Protein AF-A0A8S9R448-F1 (afdb_monomer)

Solvent-accessible surface area (backbone atoms only — not comparable to full-atom values): 12739 Å² total; per-residue (Å²): 141,80,86,81,85,82,82,84,82,86,79,86,82,84,80,79,93,78,85,88,85,83,87,76,85,91,70,85,85,79,82,84,84,83,85,86,82,87,75,84,82,68,91,70,76,88,68,79,73,79,76,83,80,83,74,77,90,69,101,74,77,93,71,76,28,70,80,22,54,47,88,57,23,28,38,31,73,38,64,50,75,54,42,95,71,86,79,66,67,23,35,34,41,38,37,41,81,52,82,35,82,52,88,84,87,74,81,86,57,91,83,59,24,40,39,57,58,49,40,52,55,39,58,72,75,36,63,42,32,34,34,40,41,38,39,34,40,30,20,23,18,79,34,61,71,68,26,40,49,47,49,49,53,47,39,44,52,51,16,58,74,71,72,50,58,49,74,28,46,40,48,48,49,36,59,45,71,60,35,51,63,62,48,69,48,51,57,70,37,44,66,61,47,64,73,55,50,37,55,61,62,79,13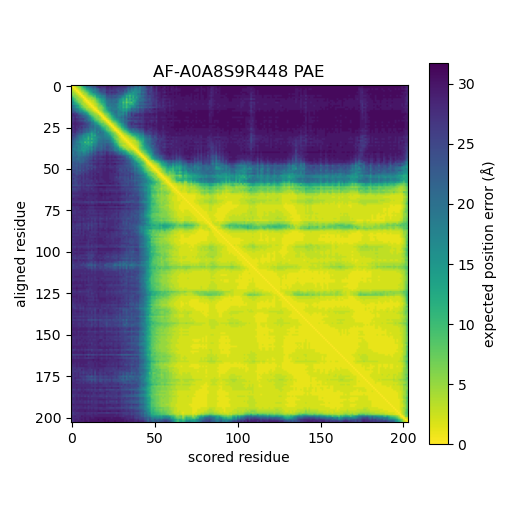2

Organism: Brassica cretica (NCBI:txid69181)

pLDDT: mean 81.42, std 24.66, range [32.59, 98.88]

Foldseek 3Di:
DDDDDDDDDDDDDDDDDDDDDDDDDDDDDDDDDDDDDDDDDDPPPPDPDDDDDPDDDDDDDDDFQPQLSDPQKWKFWAQLPQAPDDGPTFKMKIFGNDFAQDDDDADPDPQGALLRVLLVVLVVVDRTAGMEIEGEHEQNTPQPPVLNVLVLVLLCLLCVLVVHDSSNYRYGYYHDHNDHGPSVSSSVCNVVRVVRIDSDRDD

InterPro domains:
  IPR002813 Arginine biosynthesis protein ArgJ [PF01960] (74-198)
  IPR002813 Arginine biosynthesis protein ArgJ [PTHR23100] (45-202)
  IPR016117 ArgJ-like domain superfamily [SSF56266] (71-198)

Nearest PDB structures (foldseek):
  1vra-assembly1_A  TM=9.632E-01  e=3.741E-15  Halalkalibacterium halodurans
  3it6-assembly1_C  TM=9.584E-01  e=7.448E-15  Mycobacterium tuberculosis
  2v4i-assembly1_A  TM=9.355E-01  e=1.450E-11  Streptomyces clavuligerus
  1vz7-assembly1_A  TM=9.358E-01  e=7.384E-11  Streptomyces clavuligerus
  1vz8-assembly2_C  TM=9.400E-01  e=5.211E-09  Streptomyces clavuligerus

Mean predicted aligned error: 13.34 Å

Structure (mmCIF, N/CA/C/O backbone):
data_AF-A0A8S9R448-F1
#
_entry.id   AF-A0A8S9R448-F1
#
loop_
_atom_site.group_PDB
_atom_site.id
_atom_site.type_symbol
_atom_site.label_atom_id
_atom_site.label_alt_id
_atom_site.label_comp_id
_atom_site.label_asym_id
_atom_site.label_entity_id
_atom_site.label_seq_id
_atom_site.pdbx_PDB_ins_code
_atom_site.Cartn_x
_atom_site.Cartn_y
_atom_site.Cartn_z
_atom_site.occupancy
_atom_site.B_iso_or_equiv
_atom_site.auth_seq_id
_atom_site.auth_comp_id
_atom_site.auth_asym_id
_atom_site.auth_atom_id
_atom_site.pdbx_PDB_model_num
ATOM 1 N N . MET A 1 1 ? 5.827 -53.381 3.227 1.00 38.62 1 MET A N 1
ATOM 2 C CA . MET A 1 1 ? 7.285 -53.430 2.991 1.00 38.62 1 MET A CA 1
ATOM 3 C C . MET A 1 1 ? 7.509 -53.534 1.490 1.00 38.62 1 MET A C 1
ATOM 5 O O . MET A 1 1 ? 7.358 -54.615 0.943 1.00 38.62 1 MET A O 1
ATOM 9 N N . MET A 1 2 ? 7.765 -52.412 0.816 1.00 34.44 2 MET A N 1
ATOM 10 C CA . MET A 1 2 ? 8.138 -52.369 -0.603 1.00 34.44 2 MET A CA 1
ATOM 11 C C . MET A 1 2 ? 9.477 -51.637 -0.685 1.00 34.44 2 MET A C 1
ATOM 13 O O . MET A 1 2 ? 9.573 -50.476 -0.295 1.00 34.44 2 MET A O 1
ATOM 17 N N . ASN A 1 3 ? 10.516 -52.360 -1.100 1.00 33.53 3 ASN A N 1
ATOM 18 C CA . ASN A 1 3 ? 11.866 -51.836 -1.276 1.00 33.53 3 ASN A CA 1
ATOM 19 C C . ASN A 1 3 ? 11.916 -50.983 -2.547 1.00 33.53 3 ASN A C 1
ATOM 21 O O . ASN A 1 3 ? 11.729 -51.504 -3.644 1.00 33.53 3 ASN A O 1
ATOM 25 N N . SER A 1 4 ? 12.205 -49.690 -2.403 1.00 34.16 4 SER A N 1
ATOM 26 C CA . SER A 1 4 ? 12.567 -48.825 -3.527 1.00 34.16 4 SER A CA 1
ATOM 27 C C . SER A 1 4 ? 14.063 -48.981 -3.806 1.00 34.16 4 SER A C 1
ATOM 29 O O . SER A 1 4 ? 14.900 -48.531 -3.024 1.00 34.16 4 SER A O 1
ATOM 31 N N . CYS A 1 5 ? 14.410 -49.652 -4.904 1.00 32.59 5 CYS A N 1
ATOM 32 C CA . CYS A 1 5 ? 15.779 -49.716 -5.409 1.00 32.59 5 CYS A CA 1
ATOM 33 C C . CYS A 1 5 ? 16.167 -48.363 -6.024 1.00 32.59 5 CYS A C 1
ATOM 35 O O . CYS A 1 5 ? 15.661 -47.987 -7.078 1.00 32.59 5 CYS A O 1
ATOM 37 N N . TYR A 1 6 ? 17.092 -47.643 -5.390 1.00 38.59 6 TYR A N 1
ATOM 38 C CA . TYR A 1 6 ? 17.725 -46.462 -5.976 1.00 38.59 6 TYR A CA 1
ATOM 39 C C . TYR A 1 6 ? 18.926 -46.902 -6.822 1.00 38.59 6 TYR A C 1
ATOM 41 O O . TYR A 1 6 ? 19.941 -47.332 -6.276 1.00 38.59 6 TYR A O 1
ATOM 49 N N . HIS A 1 7 ? 18.828 -46.794 -8.149 1.00 36.19 7 HIS A N 1
ATOM 50 C CA . HIS A 1 7 ? 19.993 -46.903 -9.029 1.00 36.19 7 HIS A CA 1
ATOM 51 C C . HIS A 1 7 ? 20.573 -45.513 -9.301 1.00 36.19 7 HIS A C 1
ATOM 53 O O . HIS A 1 7 ? 20.025 -44.716 -10.059 1.00 36.19 7 HIS A O 1
ATOM 59 N N . THR A 1 8 ? 21.704 -45.216 -8.665 1.00 35.69 8 THR A N 1
ATOM 60 C CA . THR A 1 8 ? 22.511 -44.019 -8.913 1.00 35.69 8 THR A CA 1
ATOM 61 C C . THR A 1 8 ? 23.279 -44.189 -10.223 1.00 35.69 8 THR A C 1
ATOM 63 O O . THR A 1 8 ? 24.259 -44.930 -10.284 1.00 35.69 8 THR A O 1
ATOM 66 N N . HIS A 1 9 ? 22.868 -43.491 -11.282 1.00 36.03 9 HIS A N 1
ATOM 67 C CA . HIS A 1 9 ? 23.669 -43.392 -12.502 1.00 36.03 9 HIS A CA 1
ATOM 68 C C . HIS A 1 9 ? 24.667 -42.235 -12.381 1.00 36.03 9 HIS A C 1
ATOM 70 O O . HIS A 1 9 ? 24.287 -41.067 -12.338 1.00 36.03 9 HIS A O 1
ATOM 76 N N . PHE A 1 10 ? 25.960 -42.562 -12.333 1.00 35.84 10 PHE A N 1
ATOM 77 C CA . PHE A 1 10 ? 27.047 -41.587 -12.409 1.00 35.84 10 PHE A CA 1
ATOM 78 C C . PHE A 1 10 ? 27.414 -41.363 -13.878 1.00 35.84 10 PHE A C 1
ATOM 80 O O . PHE A 1 10 ? 27.786 -42.304 -14.573 1.00 35.84 10 PHE A O 1
ATOM 87 N N . SER A 1 11 ? 27.330 -40.123 -14.355 1.00 37.41 11 SER A N 1
ATOM 88 C CA . SER A 1 11 ? 27.812 -39.742 -15.687 1.00 37.41 11 SER A CA 1
ATOM 89 C C . SER A 1 11 ? 28.893 -38.677 -15.543 1.00 37.41 11 SER A C 1
ATOM 91 O O . SER A 1 11 ? 28.653 -37.607 -14.992 1.00 37.41 11 SER A O 1
ATOM 93 N N . SER A 1 12 ? 30.103 -38.989 -16.010 1.00 37.12 12 SER A N 1
ATOM 94 C CA . SER A 1 12 ? 31.239 -38.066 -16.055 1.00 37.12 12 SER A CA 1
ATOM 95 C C . SER A 1 12 ? 31.375 -37.526 -17.476 1.00 37.12 12 SER A C 1
ATOM 97 O O . SER A 1 12 ? 31.650 -38.283 -18.405 1.00 37.12 12 SER A O 1
ATOM 99 N N . LEU A 1 13 ? 31.176 -36.222 -17.657 1.00 37.09 13 LEU A N 1
ATOM 100 C CA . LEU A 1 13 ? 31.435 -35.537 -18.922 1.00 37.09 13 LEU A CA 1
ATOM 101 C C . LEU A 1 13 ? 32.836 -34.919 -18.876 1.00 37.09 13 LEU A C 1
ATOM 103 O O . LEU A 1 13 ? 33.110 -34.041 -18.058 1.00 37.09 13 LEU A O 1
ATOM 107 N N . LYS A 1 14 ? 33.729 -35.363 -19.767 1.00 37.50 14 LYS A N 1
ATOM 108 C CA . LYS A 1 14 ? 35.004 -34.681 -20.032 1.00 37.50 14 LYS A CA 1
ATOM 109 C C . LYS A 1 14 ? 34.753 -33.551 -21.030 1.00 37.50 14 LYS A C 1
ATOM 111 O O . LYS A 1 14 ? 34.441 -33.813 -22.187 1.00 37.50 14 LYS A O 1
ATOM 116 N N . LEU A 1 15 ? 34.898 -32.306 -20.584 1.00 38.22 15 LEU A N 1
ATOM 117 C CA . LEU A 1 15 ? 34.875 -31.137 -21.466 1.00 38.22 15 LEU A CA 1
ATOM 118 C C . LEU A 1 15 ? 36.147 -31.107 -22.337 1.00 38.22 15 LEU A C 1
ATOM 120 O O . LEU A 1 15 ? 37.244 -31.277 -21.796 1.00 38.22 15 LEU A O 1
ATOM 124 N N . PRO A 1 16 ? 36.040 -30.896 -23.662 1.00 33.78 16 PRO A N 1
ATOM 125 C CA . PRO A 1 16 ? 37.201 -30.754 -24.528 1.00 33.78 16 PRO A CA 1
ATOM 126 C C . PRO A 1 16 ? 37.928 -29.425 -24.276 1.00 33.78 16 PRO A C 1
ATOM 128 O O . PRO A 1 16 ? 37.320 -28.393 -23.996 1.00 33.78 16 PRO A O 1
ATOM 131 N N . HIS A 1 17 ? 39.256 -29.484 -24.378 1.00 40.78 17 HIS A N 1
ATOM 132 C CA . HIS A 1 17 ? 40.189 -28.374 -24.208 1.00 40.78 17 HIS A CA 1
ATOM 133 C C . HIS A 1 17 ? 39.867 -27.197 -25.141 1.00 40.78 17 HIS A C 1
ATOM 135 O O . HIS A 1 17 ? 40.130 -27.261 -26.337 1.00 40.78 17 HIS A O 1
ATOM 141 N N . PHE A 1 18 ? 39.417 -26.082 -24.574 1.00 40.09 18 PHE A N 1
ATOM 142 C CA . PHE A 1 18 ? 39.644 -24.757 -25.140 1.00 40.09 18 PHE A CA 1
ATOM 143 C C . PHE A 1 18 ? 40.268 -23.887 -24.048 1.00 40.09 18 PHE A C 1
ATOM 145 O O . PHE A 1 18 ? 39.846 -23.959 -22.898 1.00 40.09 18 PHE A O 1
ATOM 152 N N . PHE A 1 19 ? 41.268 -23.095 -24.440 1.00 35.81 19 PHE A N 1
ATOM 153 C CA . PHE A 1 19 ? 42.167 -22.241 -23.647 1.00 35.81 19 PHE A CA 1
ATOM 154 C C . PHE A 1 19 ? 43.511 -22.861 -23.225 1.00 35.81 19 PHE A C 1
ATOM 156 O O . PHE A 1 19 ? 43.635 -23.613 -22.261 1.00 35.81 19 PHE A O 1
ATOM 163 N N . THR A 1 20 ? 44.556 -22.452 -23.949 1.00 37.31 20 THR A N 1
ATOM 164 C CA . THR A 1 20 ? 45.965 -22.490 -23.533 1.00 37.31 20 THR A CA 1
ATOM 165 C C . THR A 1 20 ? 46.227 -21.432 -22.450 1.00 37.31 20 THR A C 1
ATOM 167 O O . THR A 1 20 ? 45.882 -20.269 -22.679 1.00 37.31 20 THR A O 1
ATOM 170 N N . PRO A 1 21 ? 46.867 -21.755 -21.311 1.00 39.09 21 PRO A N 1
ATOM 171 C CA . PRO A 1 21 ? 47.168 -20.768 -20.277 1.00 39.09 21 PRO A CA 1
ATOM 172 C C . PRO A 1 21 ? 48.584 -20.190 -20.437 1.00 39.09 21 PRO A C 1
ATOM 174 O O . PRO A 1 21 ? 49.543 -20.930 -20.655 1.00 39.09 21 PRO A O 1
ATOM 177 N N . LYS A 1 22 ? 48.747 -18.875 -20.242 1.00 35.00 22 LYS A N 1
ATOM 178 C CA . LYS A 1 22 ? 50.020 -18.308 -19.771 1.00 35.00 22 LYS A CA 1
ATOM 179 C C . LYS A 1 22 ? 49.914 -18.077 -18.263 1.00 35.00 22 LYS A C 1
ATOM 181 O O . LYS A 1 22 ? 49.003 -17.397 -17.808 1.00 35.00 22 LYS A O 1
ATOM 186 N N . SER A 1 23 ? 50.858 -18.697 -17.549 1.00 39.91 23 SER A N 1
ATOM 187 C CA . SER A 1 23 ? 51.248 -18.527 -16.140 1.00 39.91 23 SER A CA 1
ATOM 188 C C . SER A 1 23 ? 50.138 -18.569 -15.081 1.00 39.91 23 SER A C 1
ATOM 190 O O . SER A 1 23 ? 49.480 -17.569 -14.815 1.00 39.91 23 SER A O 1
ATOM 192 N N . PHE A 1 24 ? 50.035 -19.705 -14.383 1.00 36.09 24 PHE A N 1
ATOM 193 C CA . PHE A 1 24 ? 49.360 -19.806 -13.090 1.00 36.09 24 PHE A CA 1
ATOM 194 C C . PHE A 1 24 ? 50.272 -20.472 -12.058 1.00 36.09 24 PHE A C 1
ATOM 196 O O . PHE A 1 24 ? 50.810 -21.556 -12.284 1.00 36.09 24 PHE A O 1
ATOM 203 N N . VAL A 1 25 ? 50.390 -19.803 -10.912 1.00 41.84 25 VAL A N 1
ATOM 204 C CA . VAL A 1 25 ? 50.731 -20.394 -9.618 1.00 41.84 25 VAL A CA 1
ATOM 205 C C . VAL A 1 25 ? 49.722 -21.509 -9.327 1.00 41.84 25 VAL A C 1
ATOM 207 O O . VAL A 1 25 ? 48.518 -21.338 -9.519 1.00 41.84 25 VAL A O 1
ATOM 210 N N . ALA A 1 26 ? 50.223 -22.670 -8.916 1.00 38.97 26 ALA A N 1
ATOM 211 C CA . ALA A 1 26 ? 49.429 -23.873 -8.713 1.00 38.97 26 ALA A CA 1
ATOM 212 C C . ALA A 1 26 ? 48.422 -23.704 -7.561 1.00 38.97 26 ALA A C 1
ATOM 214 O O . ALA A 1 26 ? 48.808 -23.522 -6.410 1.00 38.97 26 ALA A O 1
ATOM 215 N N . SER A 1 27 ? 47.130 -23.816 -7.875 1.00 45.78 27 SER A N 1
ATOM 216 C CA . SER A 1 27 ? 46.050 -24.029 -6.905 1.00 45.78 27 SER A CA 1
ATOM 217 C C . SER A 1 27 ? 45.438 -25.419 -7.146 1.00 45.78 27 SER A C 1
ATOM 219 O O . SER A 1 27 ? 45.358 -25.836 -8.309 1.00 45.78 27 SER A O 1
ATOM 221 N N . PRO A 1 28 ? 45.035 -26.181 -6.109 1.00 41.78 28 PRO A N 1
ATOM 222 C CA . PRO A 1 28 ? 44.562 -27.552 -6.284 1.00 41.78 28 PRO A CA 1
ATOM 223 C C . PRO A 1 28 ? 43.268 -27.592 -7.108 1.00 41.78 28 PRO A C 1
ATOM 225 O O . PRO A 1 28 ? 42.329 -26.837 -6.850 1.00 41.78 28 PRO A O 1
ATOM 228 N N . ARG A 1 29 ? 43.216 -28.491 -8.102 1.00 46.56 29 ARG A N 1
ATOM 229 C CA . ARG A 1 29 ? 42.055 -28.708 -8.981 1.00 46.56 29 ARG A CA 1
ATOM 230 C C . ARG A 1 29 ? 40.799 -28.981 -8.144 1.00 46.56 29 ARG A C 1
ATOM 232 O O . ARG A 1 29 ? 40.718 -30.006 -7.475 1.00 46.56 29 ARG A O 1
ATOM 239 N N . ARG A 1 30 ? 39.807 -28.089 -8.213 1.00 45.69 30 ARG A N 1
ATOM 240 C CA . ARG A 1 30 ? 38.468 -28.338 -7.664 1.00 45.69 30 ARG A CA 1
ATOM 241 C C . ARG A 1 30 ? 37.706 -29.246 -8.626 1.00 45.69 30 ARG A C 1
ATOM 243 O O . ARG A 1 30 ? 37.402 -28.852 -9.748 1.00 45.69 30 ARG A O 1
ATOM 250 N N . GLU A 1 31 ? 37.434 -30.469 -8.189 1.00 42.59 31 GLU A N 1
ATOM 251 C CA . GLU A 1 31 ? 36.593 -31.426 -8.904 1.00 42.59 31 GLU A CA 1
ATOM 252 C C . GLU A 1 31 ? 35.124 -30.985 -8.759 1.00 42.59 31 GLU A C 1
ATOM 254 O O . GLU A 1 31 ? 34.542 -31.068 -7.679 1.00 42.59 31 GLU A O 1
ATOM 259 N N . LEU A 1 32 ? 34.535 -30.438 -9.826 1.00 41.38 32 LEU A N 1
ATOM 260 C CA . LEU A 1 32 ? 33.127 -30.036 -9.841 1.00 41.38 32 LEU A CA 1
ATOM 261 C C . LEU A 1 32 ? 32.260 -31.277 -10.097 1.00 41.38 32 LEU A C 1
ATOM 263 O O . LEU A 1 32 ? 32.288 -31.838 -11.192 1.00 41.38 32 LEU A O 1
ATOM 267 N N . ARG A 1 33 ? 31.483 -31.710 -9.099 1.00 44.66 33 ARG A N 1
ATOM 268 C CA . ARG A 1 33 ? 30.479 -32.773 -9.260 1.00 44.66 33 ARG A CA 1
ATOM 269 C C . ARG A 1 33 ? 29.115 -32.145 -9.517 1.00 44.66 33 ARG A C 1
ATOM 271 O O . ARG A 1 33 ? 28.584 -31.452 -8.657 1.00 44.66 33 ARG A O 1
ATOM 278 N N . VAL A 1 34 ? 28.559 -32.393 -10.699 1.00 38.94 34 VAL A N 1
ATOM 279 C CA . VAL A 1 34 ? 27.186 -32.012 -11.048 1.00 38.94 34 VAL A CA 1
ATOM 280 C C . VAL A 1 34 ? 26.284 -33.211 -10.768 1.00 38.94 34 VAL A C 1
ATOM 282 O O . VAL A 1 34 ? 26.491 -34.280 -11.337 1.00 38.94 34 VAL A O 1
ATOM 285 N N . LEU A 1 35 ? 25.308 -33.038 -9.877 1.00 36.28 35 LEU A N 1
ATOM 286 C CA . LEU A 1 35 ? 24.273 -34.032 -9.596 1.00 36.28 35 LEU A CA 1
ATOM 287 C C . LEU A 1 35 ? 22.980 -33.577 -10.283 1.00 36.28 35 LEU A C 1
ATOM 289 O O . LEU A 1 35 ? 22.449 -32.520 -9.951 1.00 36.28 35 LEU A O 1
ATOM 293 N N . ALA A 1 36 ? 22.485 -34.354 -11.244 1.00 35.62 36 ALA A N 1
ATOM 294 C CA . ALA A 1 36 ? 21.181 -34.130 -11.861 1.00 35.62 36 ALA A CA 1
ATOM 295 C C . ALA A 1 36 ? 20.188 -35.148 -11.288 1.00 35.62 36 ALA A C 1
ATOM 297 O O . ALA A 1 36 ? 20.399 -36.353 -11.416 1.00 35.62 36 ALA A O 1
ATOM 298 N N . MET A 1 37 ? 19.122 -34.671 -10.643 1.00 35.28 37 MET A N 1
ATOM 299 C CA . MET A 1 37 ? 18.007 -35.505 -10.189 1.00 35.28 37 MET A CA 1
ATOM 300 C C . MET A 1 37 ? 16.787 -35.191 -11.049 1.00 35.28 37 MET A C 1
ATOM 302 O O . MET A 1 37 ? 16.297 -34.065 -11.040 1.00 35.28 37 MET A O 1
ATOM 306 N N . ALA A 1 38 ? 16.313 -36.179 -11.804 1.00 34.25 38 ALA A N 1
ATOM 307 C CA . ALA A 1 38 ? 15.052 -36.099 -12.526 1.00 34.25 38 ALA A CA 1
ATOM 308 C C . ALA A 1 38 ? 13.968 -36.763 -11.671 1.00 34.25 38 ALA A C 1
ATOM 310 O O . ALA A 1 38 ? 14.027 -37.965 -11.419 1.00 34.25 38 ALA A O 1
ATOM 311 N N . THR A 1 39 ? 12.994 -35.987 -11.201 1.00 40.66 39 THR A N 1
ATOM 312 C CA . THR A 1 39 ? 11.777 -36.524 -10.586 1.00 40.66 39 THR A CA 1
ATOM 313 C C . THR A 1 39 ? 10.701 -36.611 -11.652 1.00 40.66 39 THR A C 1
ATOM 315 O O . THR A 1 39 ? 10.342 -35.599 -12.253 1.00 40.66 39 THR A O 1
ATOM 318 N N . THR A 1 40 ? 10.184 -37.811 -11.896 1.00 37.78 40 THR A N 1
ATOM 319 C CA . THR A 1 40 ? 8.960 -37.993 -12.676 1.00 37.78 40 THR A CA 1
ATOM 320 C C . THR A 1 40 ? 7.817 -37.336 -11.911 1.00 37.78 40 THR A C 1
ATOM 322 O O . THR A 1 40 ? 7.535 -37.715 -10.776 1.00 37.78 40 THR A O 1
ATOM 325 N N . THR A 1 41 ? 7.216 -36.305 -12.497 1.00 38.66 41 THR A N 1
ATOM 326 C CA . THR A 1 41 ? 6.070 -35.595 -11.931 1.00 38.66 41 THR A CA 1
ATOM 327 C C . THR A 1 41 ? 4.839 -36.487 -12.024 1.00 38.66 41 THR A C 1
ATOM 329 O O . THR A 1 41 ? 4.279 -36.641 -13.107 1.00 38.66 41 THR A O 1
ATOM 332 N N . ASP A 1 42 ? 4.442 -37.080 -10.904 1.00 44.41 42 ASP A N 1
ATOM 333 C CA . ASP A 1 42 ? 3.045 -37.448 -10.687 1.00 44.41 42 ASP A CA 1
ATOM 334 C C . ASP A 1 42 ? 2.292 -36.170 -10.284 1.00 44.41 42 ASP A C 1
ATOM 336 O O . ASP A 1 42 ? 2.876 -35.305 -9.619 1.00 44.41 42 ASP A O 1
ATOM 340 N N . GLU A 1 43 ? 1.060 -35.988 -10.761 1.00 49.78 43 GLU A N 1
ATOM 341 C CA . GLU A 1 43 ? 0.301 -34.740 -10.624 1.00 49.78 43 GLU A CA 1
ATOM 342 C C . GLU A 1 43 ? 0.165 -34.316 -9.153 1.00 49.78 43 GLU A C 1
ATOM 344 O O . GLU A 1 43 ? -0.674 -34.802 -8.395 1.00 49.78 43 GLU A O 1
ATOM 349 N N . ALA A 1 44 ? 1.004 -33.367 -8.737 1.00 43.31 44 ALA A N 1
ATOM 350 C CA . ALA A 1 44 ? 0.942 -32.781 -7.413 1.00 43.31 44 ALA A CA 1
ATOM 351 C C . ALA A 1 44 ? -0.248 -31.817 -7.355 1.00 43.31 44 ALA A C 1
ATOM 353 O O . ALA A 1 44 ? -0.196 -30.705 -7.888 1.00 43.31 44 ALA A O 1
ATOM 354 N N . SER A 1 45 ? -1.316 -32.229 -6.670 1.00 50.41 45 SER A N 1
ATOM 355 C CA . SER A 1 45 ? -2.365 -31.330 -6.192 1.00 50.41 45 SER A CA 1
ATOM 356 C C . SER A 1 45 ? -1.702 -30.131 -5.504 1.00 50.41 45 SER A C 1
ATOM 358 O O . SER A 1 45 ? -1.052 -30.289 -4.470 1.00 50.41 45 SER A O 1
ATOM 360 N N . GLY A 1 46 ? -1.813 -28.947 -6.112 1.00 46.75 46 GLY A N 1
ATOM 361 C CA . GLY A 1 46 ? -1.026 -27.744 -5.812 1.00 46.75 46 GLY A CA 1
ATOM 362 C C . GLY A 1 46 ? -1.323 -27.044 -4.481 1.00 46.75 46 GLY A C 1
ATOM 363 O O . GLY A 1 46 ? -1.300 -25.815 -4.429 1.00 46.75 46 GLY A O 1
ATOM 364 N N . ASN A 1 47 ? -1.592 -27.795 -3.414 1.00 55.62 47 ASN A N 1
ATOM 365 C CA . ASN A 1 47 ? -1.675 -27.273 -2.059 1.00 55.62 47 ASN A CA 1
ATOM 366 C C . ASN A 1 47 ? -0.341 -27.493 -1.345 1.00 55.62 47 ASN A C 1
ATOM 368 O O . ASN A 1 47 ? -0.046 -28.575 -0.842 1.00 55.62 47 ASN A O 1
ATOM 372 N N . ILE A 1 48 ? 0.460 -26.430 -1.267 1.00 55.50 48 ILE A N 1
ATOM 373 C CA . ILE A 1 48 ? 1.512 -26.343 -0.256 1.00 55.50 48 ILE A CA 1
ATOM 374 C C . ILE A 1 48 ? 0.783 -26.220 1.086 1.00 55.50 48 ILE A C 1
ATOM 376 O O . ILE A 1 48 ? 0.089 -25.228 1.310 1.00 55.50 48 ILE A O 1
ATOM 380 N N . SER A 1 49 ? 0.891 -27.234 1.951 1.00 53.00 49 SER A N 1
ATOM 381 C CA . SER A 1 49 ? 0.362 -27.150 3.318 1.00 53.00 49 SER A CA 1
ATOM 382 C C . SER A 1 49 ? 0.924 -25.906 3.997 1.00 53.00 49 SER A C 1
ATOM 384 O O . SER A 1 49 ? 2.121 -25.632 3.875 1.00 53.00 49 SER A O 1
ATOM 386 N N . ALA A 1 50 ? 0.078 -25.168 4.721 1.00 65.12 50 ALA A N 1
ATOM 387 C CA . ALA A 1 50 ? 0.538 -24.045 5.527 1.00 65.12 50 ALA A CA 1
ATOM 388 C C . ALA A 1 50 ? 1.706 -24.509 6.411 1.00 65.12 50 ALA A C 1
ATOM 390 O O . ALA A 1 50 ? 1.638 -25.580 7.025 1.00 65.12 50 ALA A O 1
ATOM 391 N N . ALA A 1 51 ? 2.793 -23.735 6.421 1.00 61.12 51 ALA A N 1
ATOM 392 C CA . ALA A 1 51 ? 3.924 -24.025 7.287 1.00 61.12 51 ALA A CA 1
ATOM 393 C C . ALA A 1 51 ? 3.433 -24.058 8.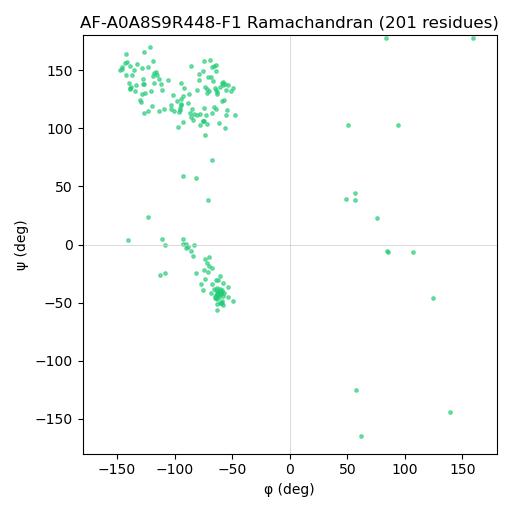746 1.00 61.12 51 ALA A C 1
ATOM 395 O O . ALA A 1 51 ? 2.626 -23.202 9.124 1.00 61.12 51 ALA A O 1
ATOM 396 N N . PRO A 1 52 ? 3.880 -25.025 9.565 1.00 66.62 52 PRO A N 1
ATOM 397 C CA . PRO A 1 52 ? 3.477 -25.085 10.961 1.00 66.62 52 PRO A CA 1
ATOM 398 C C . PRO A 1 52 ? 3.888 -23.789 11.668 1.00 66.62 52 PRO A C 1
ATOM 400 O O . PRO A 1 52 ? 5.057 -23.402 11.655 1.00 66.62 52 PRO A O 1
ATOM 403 N N . ILE A 1 53 ? 2.912 -23.102 12.263 1.00 69.88 53 ILE A N 1
ATOM 404 C CA . ILE A 1 53 ? 3.155 -21.900 13.060 1.00 69.88 53 ILE A CA 1
ATOM 405 C C . ILE A 1 53 ? 3.685 -22.364 14.419 1.00 69.88 53 ILE A C 1
ATOM 407 O O . ILE A 1 53 ? 2.921 -22.830 15.263 1.00 69.88 53 ILE A O 1
ATOM 411 N N . SER A 1 54 ? 4.993 -22.245 14.633 1.00 72.00 54 SER A N 1
ATOM 412 C CA . SER A 1 54 ? 5.597 -22.431 15.955 1.00 72.00 54 SER A CA 1
ATOM 413 C C . SER A 1 54 ? 5.272 -21.218 16.825 1.00 72.00 54 SER A C 1
ATOM 415 O O . SER A 1 54 ? 5.957 -20.197 16.755 1.00 72.00 54 SER A O 1
ATOM 417 N N . LEU A 1 55 ? 4.200 -21.300 17.614 1.00 74.19 55 LEU A N 1
ATOM 418 C CA . LEU A 1 55 ? 3.880 -20.267 18.597 1.00 74.19 55 LEU A CA 1
ATOM 419 C C . LEU A 1 55 ? 4.859 -20.359 19.782 1.00 74.19 55 LEU A C 1
ATOM 421 O O . LEU A 1 55 ? 5.126 -21.468 20.251 1.00 74.19 55 LEU A O 1
ATOM 425 N N . PRO A 1 56 ? 5.404 -19.232 20.274 1.00 80.81 56 PRO A N 1
ATOM 426 C CA . PRO A 1 56 ? 6.230 -19.235 21.476 1.00 80.81 56 PRO A CA 1
ATOM 427 C C . PRO A 1 56 ? 5.403 -19.656 22.699 1.00 80.81 56 PRO A C 1
ATOM 429 O O . PRO A 1 56 ? 4.203 -19.381 22.775 1.00 80.81 56 PRO A O 1
ATOM 432 N N . GLU A 1 57 ? 6.049 -20.294 23.676 1.00 81.56 57 GLU A N 1
ATOM 433 C CA . GLU A 1 57 ? 5.412 -20.628 24.953 1.00 81.56 57 GLU A CA 1
ATOM 434 C C . GLU A 1 57 ? 4.939 -19.352 25.676 1.00 81.56 57 GLU A C 1
ATOM 436 O O . GLU A 1 57 ? 5.653 -18.348 25.736 1.00 81.56 57 GLU A O 1
ATOM 441 N N . GLY A 1 58 ? 3.717 -19.369 26.216 1.00 82.69 58 GLY A N 1
ATOM 442 C CA . GLY A 1 58 ? 3.163 -18.246 26.973 1.00 82.69 58 GLY A CA 1
ATOM 443 C C . GLY A 1 58 ? 1.637 -18.249 27.066 1.00 82.69 58 GLY A C 1
ATOM 444 O O . GLY A 1 58 ? 0.957 -19.107 26.504 1.00 82.69 58 GLY A O 1
ATOM 445 N N . SER A 1 59 ? 1.094 -17.264 27.782 1.00 87.69 59 SER A N 1
ATOM 446 C CA . SER A 1 59 ? -0.345 -17.104 28.042 1.00 87.69 59 SER A CA 1
ATOM 447 C C . SER A 1 59 ? -1.080 -16.441 26.871 1.00 87.69 59 SER A C 1
ATOM 449 O O . SER A 1 59 ? -1.704 -15.392 27.032 1.00 87.69 59 SER A O 1
ATOM 451 N N . TRP A 1 60 ? -1.002 -17.032 25.681 1.00 86.56 60 TRP A N 1
ATOM 452 C CA . TRP A 1 60 ? -1.663 -16.527 24.475 1.00 86.56 60 TRP A CA 1
ATOM 453 C C . TRP A 1 60 ? -2.706 -17.529 23.982 1.00 86.56 60 TRP A C 1
ATOM 455 O O . TRP A 1 60 ? -2.541 -18.740 24.123 1.00 86.56 60 TRP A O 1
ATOM 465 N N . LYS A 1 61 ? -3.784 -17.031 23.371 1.00 85.12 61 LYS A N 1
ATOM 466 C CA . LYS A 1 61 ? -4.816 -17.858 22.737 1.00 85.12 61 LYS A CA 1
ATOM 467 C C . LYS A 1 61 ? -5.002 -17.408 21.295 1.00 85.12 61 LYS A C 1
ATOM 469 O O . LYS A 1 61 ? -5.203 -16.223 21.045 1.00 85.12 61 LYS A O 1
ATOM 474 N N . GLN A 1 62 ? -4.974 -18.354 20.360 1.00 84.56 62 GLN A N 1
ATOM 475 C CA . GLN A 1 62 ? -5.292 -18.073 18.964 1.00 84.56 62 GLN A CA 1
ATOM 476 C C . GLN A 1 62 ? -6.762 -17.656 18.826 1.00 84.56 62 GLN A C 1
ATOM 478 O O . GLN A 1 62 ? -7.658 -18.289 19.392 1.00 84.56 62 GLN A O 1
ATOM 483 N N . VAL A 1 63 ? -6.997 -16.598 18.055 1.00 89.38 63 VAL A N 1
ATOM 484 C CA . VAL A 1 63 ? -8.329 -16.098 17.703 1.00 89.38 63 VAL A CA 1
ATOM 485 C C . VAL A 1 63 ? -8.556 -16.245 16.200 1.00 89.38 63 VAL A C 1
ATOM 487 O O . VAL A 1 63 ? -7.615 -16.152 15.411 1.00 89.38 63 VAL A O 1
ATOM 490 N N . ALA A 1 64 ? -9.799 -16.518 15.807 1.00 87.75 64 ALA A N 1
ATOM 491 C CA . ALA A 1 64 ? -10.197 -16.534 14.402 1.00 87.75 64 ALA A CA 1
ATOM 492 C C . ALA A 1 64 ? -10.309 -15.098 13.853 1.00 87.75 64 ALA A C 1
ATOM 494 O O . ALA A 1 64 ? -10.494 -14.162 14.627 1.00 87.75 64 ALA A O 1
ATOM 495 N N . GLY A 1 65 ? -10.212 -14.936 12.529 1.00 86.06 65 GLY A N 1
ATOM 496 C CA . GLY A 1 65 ? -10.435 -13.655 11.834 1.00 86.06 65 GLY A CA 1
ATOM 497 C C . GLY A 1 65 ? -9.177 -12.972 11.302 1.00 86.06 65 GLY A C 1
ATOM 498 O O . GLY A 1 65 ? -9.266 -11.997 10.568 1.00 86.06 65 GLY A O 1
ATOM 499 N N . GLY A 1 66 ? -7.982 -13.483 11.609 1.00 91.94 66 GLY A N 1
ATOM 500 C CA . GLY A 1 66 ? -6.741 -12.903 11.086 1.00 91.94 66 GLY A CA 1
ATOM 501 C C . GLY A 1 66 ? -6.602 -11.423 11.460 1.00 91.94 66 GLY A C 1
ATOM 502 O O . GLY A 1 66 ? -6.677 -11.078 12.637 1.00 91.94 66 GLY A O 1
ATOM 503 N N . VAL A 1 67 ? -6.403 -10.550 10.466 1.00 94.06 67 VAL A N 1
ATOM 504 C CA . VAL A 1 67 ? -6.206 -9.104 10.689 1.00 94.06 67 VAL A CA 1
ATOM 505 C C . VAL A 1 67 ? -7.472 -8.370 11.150 1.00 94.06 67 VAL A C 1
ATOM 507 O O . VAL A 1 67 ? -7.346 -7.349 11.817 1.00 94.06 67 VAL A O 1
ATOM 510 N N . THR A 1 68 ? -8.675 -8.885 10.862 1.00 96.19 68 THR A N 1
ATOM 511 C CA . THR A 1 68 ? -9.957 -8.276 11.281 1.00 96.19 68 THR A CA 1
ATOM 512 C C . THR A 1 68 ? -10.420 -8.750 12.660 1.00 96.19 68 THR A C 1
ATOM 514 O O . THR A 1 68 ? -11.411 -8.258 13.189 1.00 96.19 68 THR A O 1
ATOM 517 N N . ALA A 1 69 ? -9.682 -9.667 13.301 1.00 94.25 69 ALA A N 1
ATOM 518 C CA . ALA A 1 69 ? -10.001 -10.131 14.653 1.00 94.25 69 ALA A CA 1
ATOM 519 C C . ALA A 1 69 ? -9.936 -9.000 15.699 1.00 94.25 69 ALA A C 1
ATOM 521 O O . ALA A 1 69 ? -10.641 -9.027 16.711 1.00 94.25 69 ALA A O 1
ATOM 522 N N . ALA A 1 70 ? -9.068 -8.010 15.471 1.00 93.50 70 ALA A N 1
ATOM 523 C CA . ALA A 1 70 ? -8.963 -6.824 16.306 1.00 93.50 70 ALA A CA 1
ATOM 524 C C . ALA A 1 70 ? -10.055 -5.808 15.939 1.00 93.50 70 ALA A C 1
ATOM 526 O O . ALA A 1 70 ? -10.263 -5.480 14.773 1.00 93.50 70 ALA A O 1
ATOM 527 N N . LYS A 1 71 ? -10.734 -5.262 16.954 1.00 94.75 71 LYS A N 1
ATOM 528 C CA . LYS A 1 71 ? -11.791 -4.262 16.754 1.00 94.75 71 LYS A CA 1
ATOM 529 C C . LYS A 1 71 ? -11.254 -3.027 16.031 1.00 94.75 71 LYS A C 1
ATOM 531 O O . LYS A 1 71 ? -10.183 -2.532 16.369 1.00 94.75 71 LYS A O 1
ATOM 536 N N . GLY A 1 72 ? -12.048 -2.512 15.097 1.00 96.00 72 GLY A N 1
ATOM 537 C CA . GLY A 1 72 ? -11.713 -1.331 14.302 1.00 96.00 72 GLY A CA 1
ATOM 538 C C . GLY A 1 72 ? -10.881 -1.633 13.057 1.00 96.00 72 GLY A C 1
ATOM 539 O O . GLY A 1 72 ? -10.692 -0.723 12.257 1.00 96.00 72 GLY A O 1
ATOM 540 N N . PHE A 1 73 ? -10.420 -2.875 12.858 1.00 97.56 73 PHE A N 1
ATOM 541 C CA . PHE A 1 73 ? -9.748 -3.280 11.627 1.00 97.56 73 PHE A CA 1
ATOM 542 C C . PHE A 1 73 ? -10.735 -3.854 10.615 1.00 97.56 73 PHE A C 1
ATOM 544 O O . PHE A 1 73 ? -11.556 -4.710 10.936 1.00 97.56 73 PHE A O 1
ATOM 551 N N . LYS A 1 74 ? -10.602 -3.410 9.367 1.00 97.94 74 LYS A N 1
ATOM 552 C CA . LYS A 1 74 ? -11.305 -3.957 8.203 1.00 97.94 74 LYS A CA 1
ATOM 553 C C . LYS A 1 74 ? -10.285 -4.399 7.172 1.00 97.94 74 LYS A C 1
ATOM 555 O O . LYS A 1 74 ? -9.195 -3.825 7.096 1.00 97.94 74 LYS A O 1
ATOM 560 N N . ALA A 1 75 ? -10.646 -5.378 6.356 1.00 97.94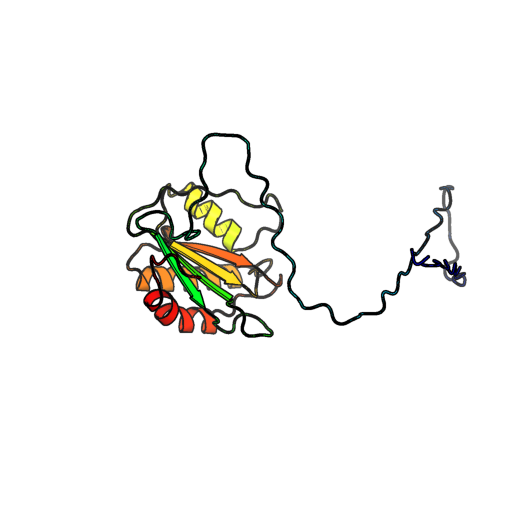 75 ALA A N 1
ATOM 561 C CA . ALA A 1 75 ? -9.815 -5.823 5.253 1.00 97.94 75 ALA A CA 1
ATOM 562 C C . ALA A 1 75 ? -10.643 -6.199 4.023 1.00 97.94 75 ALA A C 1
ATOM 564 O O . ALA A 1 75 ? -11.817 -6.552 4.122 1.00 97.94 75 ALA A O 1
ATOM 565 N N . ALA A 1 76 ? -9.997 -6.139 2.864 1.00 97.75 76 ALA A N 1
ATOM 566 C CA . ALA A 1 76 ? -10.486 -6.699 1.617 1.00 97.75 76 ALA A CA 1
ATOM 567 C C . ALA A 1 76 ? -9.315 -7.211 0.784 1.00 97.75 76 ALA A C 1
ATOM 569 O O . ALA A 1 76 ? -8.203 -6.680 0.840 1.00 97.75 76 ALA A O 1
ATOM 570 N N . GLY A 1 77 ? -9.587 -8.227 -0.027 1.00 97.00 77 GLY A N 1
ATOM 571 C CA . GLY A 1 77 ? -8.673 -8.732 -1.039 1.00 97.00 77 GLY A CA 1
ATOM 572 C C . GLY A 1 77 ? -9.446 -9.050 -2.307 1.00 97.00 77 GLY A C 1
ATOM 573 O O . GLY A 1 77 ? -10.510 -9.662 -2.254 1.00 97.00 77 GLY A O 1
ATOM 574 N N . MET A 1 78 ? -8.919 -8.646 -3.457 1.00 97.31 78 MET A N 1
ATOM 575 C CA . MET A 1 78 ? -9.551 -8.912 -4.742 1.00 97.31 78 MET A CA 1
ATOM 576 C C . MET A 1 78 ? -8.526 -9.232 -5.822 1.00 97.31 78 MET A C 1
ATOM 578 O O . MET A 1 78 ? -7.327 -8.976 -5.693 1.00 97.31 78 MET A O 1
ATOM 582 N N . TYR A 1 79 ? -9.020 -9.810 -6.910 1.00 97.88 79 TYR A N 1
ATOM 583 C CA . TYR A 1 79 ? -8.272 -9.893 -8.152 1.00 97.88 79 TYR A CA 1
ATOM 584 C C . TYR A 1 79 ? -8.471 -8.597 -8.945 1.00 97.88 79 TYR A C 1
ATOM 586 O O . TYR A 1 79 ? -9.585 -8.291 -9.363 1.00 97.88 79 TYR A O 1
ATOM 594 N N . ALA A 1 80 ? -7.385 -7.859 -9.152 1.00 97.69 80 ALA A N 1
ATOM 595 C CA . ALA A 1 80 ? -7.311 -6.611 -9.906 1.00 97.69 80 ALA A CA 1
ATOM 596 C C . ALA A 1 80 ? -6.519 -6.759 -11.224 1.00 97.69 80 ALA A C 1
ATOM 598 O O . ALA A 1 80 ? -6.298 -5.781 -11.931 1.00 97.69 80 ALA A O 1
ATOM 599 N N . GLY A 1 81 ? -6.077 -7.973 -11.583 1.00 97.12 81 GLY A N 1
ATOM 600 C CA . GLY A 1 81 ? -5.363 -8.216 -12.846 1.00 97.12 81 GLY A CA 1
ATOM 601 C C . GLY A 1 81 ? -3.906 -7.741 -12.843 1.00 97.12 81 GLY A C 1
ATOM 602 O O . GLY A 1 81 ? -3.303 -7.516 -13.901 1.00 97.12 81 GLY A O 1
ATOM 603 N N . LEU A 1 82 ? -3.308 -7.607 -11.658 1.00 97.44 82 LEU A N 1
ATOM 604 C CA . LEU A 1 82 ? -1.929 -7.160 -11.495 1.00 97.44 82 LEU A CA 1
ATOM 605 C C . LEU A 1 82 ? -0.946 -8.280 -11.857 1.00 97.44 82 LEU A C 1
ATOM 607 O O . LEU A 1 82 ? 0.037 -8.050 -12.571 1.00 97.44 82 LEU A O 1
ATOM 611 N N . ARG A 1 83 ? -1.261 -9.525 -11.493 1.00 94.25 83 ARG A N 1
ATOM 612 C CA . ARG A 1 83 ? -0.486 -10.714 -11.875 1.00 94.25 83 ARG A CA 1
ATOM 613 C C . ARG A 1 83 ? -0.496 -10.957 -13.389 1.00 94.25 83 ARG A C 1
ATOM 615 O O . ARG A 1 83 ? -1.409 -10.562 -14.106 1.00 94.25 83 ARG A O 1
ATOM 622 N N . ALA A 1 84 ? 0.543 -11.630 -13.887 1.00 89.62 84 ALA A N 1
ATOM 623 C CA . ALA A 1 84 ? 0.640 -12.007 -15.301 1.00 89.62 84 ALA A CA 1
ATOM 624 C C . ALA A 1 84 ? -0.299 -13.168 -15.678 1.00 89.62 84 ALA A C 1
ATOM 626 O O . ALA A 1 84 ? -0.753 -13.252 -16.814 1.00 89.62 84 ALA A O 1
ATOM 627 N N . SER A 1 85 ? -0.588 -14.065 -14.732 1.00 90.12 85 SER A N 1
ATOM 628 C CA . SER A 1 85 ? -1.389 -15.267 -14.968 1.00 90.12 85 SER A CA 1
ATOM 629 C C . SER A 1 85 ? -2.210 -15.660 -13.742 1.00 90.12 85 SER A C 1
ATOM 631 O O . SER A 1 85 ? -1.768 -15.493 -12.601 1.00 90.12 85 SER A O 1
ATOM 633 N N . GLY A 1 86 ? -3.361 -16.283 -13.994 1.00 91.19 86 GLY A N 1
ATOM 634 C CA . GLY A 1 86 ? -4.288 -16.748 -12.965 1.00 91.19 86 GLY A CA 1
ATOM 635 C C . GLY A 1 86 ? -5.231 -15.655 -12.459 1.00 91.19 86 GLY A C 1
ATOM 636 O O . GLY A 1 86 ? -5.156 -14.504 -12.879 1.00 91.19 86 GLY A O 1
ATOM 637 N N . LYS A 1 87 ? -6.135 -16.051 -11.556 1.00 93.44 87 LYS A N 1
ATOM 638 C CA . LYS A 1 87 ? -7.176 -15.192 -10.960 1.00 93.44 87 LYS A CA 1
ATOM 639 C C . LYS A 1 87 ? -7.104 -15.142 -9.428 1.00 93.44 87 LYS A C 1
ATOM 641 O O . LYS A 1 87 ? -8.108 -14.925 -8.761 1.00 93.44 87 LYS A O 1
ATOM 646 N N . LYS A 1 88 ? -5.927 -15.427 -8.859 1.00 94.94 88 LYS A N 1
ATOM 647 C CA . LYS A 1 88 ? -5.716 -15.317 -7.407 1.00 94.94 88 LYS A CA 1
ATOM 648 C C . LYS A 1 88 ? -5.766 -13.838 -7.004 1.00 94.94 88 LYS A C 1
ATOM 650 O O . LYS A 1 88 ? -5.233 -13.040 -7.775 1.00 94.94 88 LYS A O 1
ATOM 655 N N . PRO A 1 89 ? -6.315 -13.490 -5.826 1.00 96.50 89 PRO A N 1
ATOM 656 C CA . PRO A 1 89 ? -6.260 -12.125 -5.318 1.00 96.50 89 PRO A CA 1
ATOM 657 C C . PRO A 1 89 ? -4.840 -11.558 -5.375 1.00 96.50 89 PRO A C 1
ATOM 659 O O . PRO A 1 89 ? -3.863 -12.243 -5.052 1.00 96.50 89 PRO A O 1
ATOM 662 N N . ASP A 1 90 ? -4.731 -10.328 -5.854 1.00 98.12 90 ASP A N 1
ATOM 663 C CA . ASP A 1 90 ? -3.460 -9.650 -6.095 1.00 98.12 90 ASP A CA 1
ATOM 664 C C . ASP A 1 90 ? -3.468 -8.168 -5.716 1.00 98.12 90 ASP A C 1
ATOM 666 O O . ASP A 1 90 ? -2.446 -7.500 -5.859 1.00 98.12 90 ASP A O 1
ATOM 670 N N . LEU A 1 91 ? -4.570 -7.689 -5.146 1.00 98.69 91 LEU A N 1
ATOM 671 C CA . LEU A 1 91 ? -4.670 -6.403 -4.480 1.00 98.69 91 LEU A CA 1
ATOM 672 C C . LEU A 1 91 ? -5.415 -6.593 -3.158 1.00 98.69 91 LEU A C 1
ATOM 674 O O . LEU A 1 91 ? -6.455 -7.250 -3.122 1.00 98.69 91 LEU A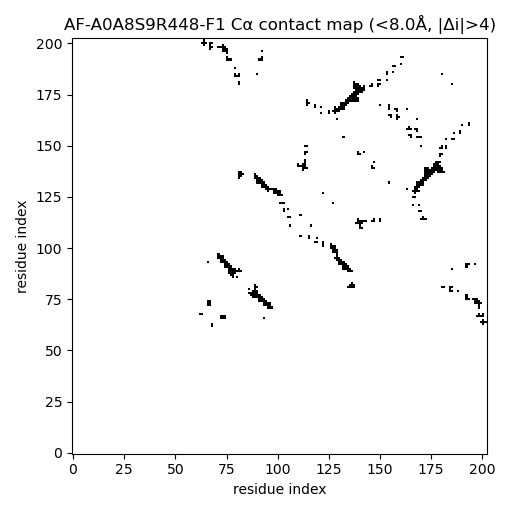 O 1
ATOM 678 N N . ALA A 1 92 ? -4.879 -6.039 -2.080 1.00 98.62 92 ALA A N 1
AT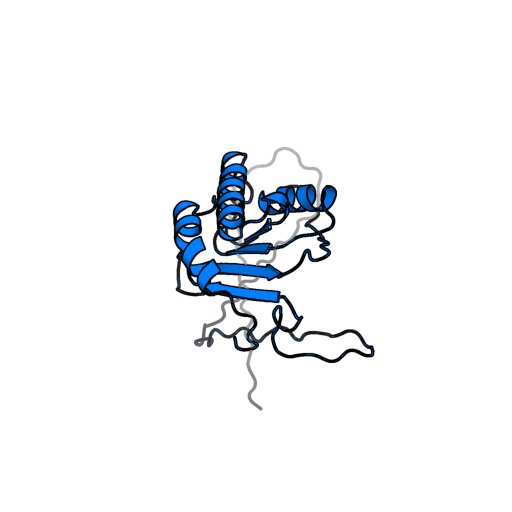OM 679 C CA . ALA A 1 92 ? -5.472 -6.098 -0.756 1.00 98.62 92 ALA A CA 1
ATOM 680 C C . ALA A 1 92 ? -5.345 -4.754 -0.042 1.00 98.62 92 ALA A C 1
ATOM 682 O O . ALA A 1 92 ? -4.439 -3.965 -0.314 1.00 98.62 92 ALA A O 1
ATOM 683 N N . LEU A 1 93 ? -6.264 -4.511 0.880 1.00 98.81 93 LEU A N 1
ATOM 684 C CA . LEU A 1 93 ? -6.301 -3.321 1.710 1.00 98.81 93 LEU A CA 1
ATOM 685 C C . LEU A 1 93 ? -6.646 -3.735 3.135 1.00 98.81 93 LEU A C 1
ATOM 687 O O . LEU A 1 93 ? -7.559 -4.529 3.350 1.00 98.81 93 LEU A O 1
ATOM 691 N N . VAL A 1 94 ? -5.919 -3.180 4.098 1.00 98.62 94 VAL A N 1
ATOM 692 C CA . VAL A 1 94 ? -6.253 -3.235 5.524 1.00 98.62 94 VAL A CA 1
ATOM 693 C C . VAL A 1 94 ? -6.420 -1.803 6.010 1.00 98.62 94 VAL A C 1
ATOM 695 O O . VAL A 1 94 ? -5.566 -0.969 5.720 1.00 98.62 94 VAL A O 1
ATOM 698 N N . THR A 1 95 ? -7.494 -1.507 6.739 1.00 98.56 95 THR A N 1
ATOM 699 C CA . THR A 1 95 ? -7.741 -0.178 7.321 1.00 98.56 95 THR A CA 1
ATOM 700 C C . THR A 1 95 ? -8.053 -0.274 8.801 1.00 98.56 95 THR A C 1
ATOM 702 O O . THR A 1 95 ? -8.647 -1.258 9.236 1.00 98.56 95 THR A O 1
ATOM 705 N N . CYS A 1 96 ? -7.736 0.782 9.544 1.00 98.25 96 CYS A N 1
ATOM 706 C CA . CYS A 1 96 ? -8.205 0.990 10.907 1.00 98.25 96 CYS A CA 1
ATOM 707 C C . CYS A 1 96 ? -9.176 2.181 10.962 1.00 98.25 96 CYS A C 1
ATOM 709 O O . CYS A 1 96 ? -8.945 3.223 10.340 1.00 98.25 96 CYS A O 1
ATOM 711 N N . ASP A 1 97 ? -10.262 2.042 11.720 1.00 96.31 97 ASP A N 1
ATOM 712 C CA . ASP A 1 97 ? -11.252 3.105 11.933 1.00 96.31 97 ASP A CA 1
ATOM 713 C C . ASP A 1 97 ? -10.682 4.287 12.744 1.00 96.31 97 ASP A C 1
ATOM 715 O O . ASP A 1 97 ? -11.204 5.399 12.666 1.00 96.31 97 ASP A O 1
ATOM 719 N N . VAL A 1 98 ? -9.588 4.059 13.479 1.00 96.62 98 VAL A N 1
ATOM 720 C CA . VAL A 1 98 ? -8.866 5.051 14.288 1.00 96.62 98 VAL A CA 1
ATOM 721 C C . VAL A 1 98 ? -7.384 5.083 13.921 1.00 96.62 98 VAL A C 1
ATOM 723 O O . VAL A 1 98 ? -6.878 4.157 13.286 1.00 96.62 98 VAL A O 1
ATOM 726 N N . ASP A 1 99 ? -6.676 6.119 14.361 1.00 96.81 99 ASP A N 1
ATOM 727 C CA . ASP A 1 99 ? -5.224 6.229 14.218 1.00 96.81 99 ASP A CA 1
ATOM 728 C C . ASP A 1 99 ? -4.547 5.076 14.975 1.00 96.81 99 ASP A C 1
ATOM 730 O O . ASP A 1 99 ? -4.496 5.053 16.208 1.00 96.81 99 ASP A O 1
ATOM 734 N N . ALA A 1 100 ? -4.063 4.076 14.238 1.00 97.31 100 ALA A N 1
ATOM 735 C CA . ALA A 1 100 ? -3.421 2.908 14.820 1.00 97.31 100 ALA A CA 1
ATOM 736 C C . ALA A 1 100 ? -1.934 3.192 15.012 1.00 97.31 100 ALA A C 1
ATOM 738 O O . ALA A 1 100 ? -1.264 3.600 14.064 1.00 97.31 100 ALA A O 1
ATOM 739 N N . VAL A 1 101 ? -1.407 2.938 16.213 1.00 97.94 101 VAL A N 1
ATOM 740 C CA . VAL A 1 101 ? 0.043 2.976 16.452 1.00 97.94 101 VAL A CA 1
ATOM 741 C C . VAL A 1 101 ? 0.719 1.997 15.497 1.00 97.94 101 VAL A C 1
ATOM 743 O O . VAL A 1 101 ? 0.376 0.814 15.472 1.00 97.94 101 VAL A O 1
ATOM 746 N N . ALA A 1 102 ? 1.668 2.500 14.715 1.00 97.50 102 ALA A N 1
ATOM 747 C CA . ALA A 1 102 ? 2.318 1.750 13.656 1.00 97.50 102 ALA A CA 1
ATOM 748 C C . ALA A 1 102 ? 3.818 1.615 13.927 1.00 97.50 102 ALA A C 1
ATOM 750 O O . ALA A 1 102 ? 4.485 2.551 14.361 1.00 97.50 102 ALA A O 1
ATOM 751 N N . ALA A 1 103 ? 4.350 0.430 13.649 1.00 97.31 103 ALA A N 1
ATOM 752 C CA . ALA A 1 103 ? 5.776 0.148 13.661 1.00 97.31 103 ALA A CA 1
ATOM 753 C C . ALA A 1 103 ? 6.093 -0.810 12.511 1.00 97.31 103 ALA A C 1
ATOM 755 O O . ALA A 1 103 ? 5.280 -1.672 12.173 1.00 97.31 103 ALA A O 1
ATOM 756 N N . GLY A 1 104 ? 7.274 -0.665 11.916 1.00 95.81 104 GLY A N 1
ATOM 757 C CA . GLY A 1 104 ? 7.697 -1.457 10.767 1.00 95.81 104 GLY A CA 1
ATOM 758 C C . GLY A 1 104 ? 9.160 -1.853 10.877 1.00 95.81 104 GLY A C 1
ATOM 759 O O . GLY A 1 104 ? 10.007 -1.051 11.269 1.00 95.81 104 GLY A O 1
ATOM 760 N N . VAL A 1 105 ? 9.457 -3.098 10.513 1.00 97.44 105 VAL A N 1
ATOM 761 C CA . VAL A 1 105 ? 10.824 -3.572 10.288 1.00 97.44 105 VAL A CA 1
ATOM 762 C C . VAL A 1 105 ? 10.995 -3.838 8.804 1.00 97.44 105 VAL A C 1
ATOM 764 O O . VAL A 1 105 ? 10.150 -4.461 8.165 1.00 97.44 105 VAL A O 1
ATOM 767 N N . PHE A 1 106 ? 12.093 -3.346 8.252 1.00 97.94 106 PHE A N 1
ATOM 768 C CA . PHE A 1 106 ? 12.328 -3.342 6.816 1.00 97.94 106 PHE A CA 1
ATOM 769 C C . PHE A 1 106 ? 13.569 -4.155 6.471 1.00 97.94 106 PHE A C 1
ATOM 771 O O . PHE A 1 106 ? 14.451 -4.369 7.305 1.00 97.94 106 PHE A O 1
ATOM 778 N N . THR A 1 107 ? 13.646 -4.605 5.219 1.00 97.00 107 THR A N 1
ATOM 779 C CA . THR A 1 107 ? 14.826 -5.319 4.726 1.00 97.00 107 THR A CA 1
ATOM 780 C C . THR A 1 107 ? 16.093 -4.470 4.869 1.00 97.00 107 THR A C 1
ATOM 782 O O . THR A 1 107 ? 16.088 -3.271 4.600 1.00 97.00 107 THR A O 1
ATOM 785 N N . MET A 1 108 ? 17.198 -5.111 5.257 1.00 96.75 108 MET A N 1
ATOM 786 C CA . MET A 1 108 ? 18.532 -4.497 5.288 1.00 96.75 108 MET A CA 1
ATOM 787 C C . MET A 1 108 ? 19.224 -4.516 3.916 1.00 96.75 108 MET A C 1
ATOM 789 O O . MET A 1 108 ? 20.366 -4.076 3.792 1.00 96.75 108 MET A O 1
ATOM 793 N N . ASN A 1 109 ? 18.575 -5.074 2.890 1.00 97.12 109 ASN A N 1
ATOM 794 C CA . ASN A 1 109 ? 19.136 -5.115 1.547 1.00 97.12 109 ASN A CA 1
ATOM 795 C C . ASN A 1 109 ? 19.320 -3.689 1.004 1.00 97.12 109 ASN A C 1
ATOM 797 O O . ASN A 1 109 ? 18.393 -2.882 1.029 1.00 97.12 109 ASN A O 1
ATOM 801 N N . VAL A 1 110 ? 20.509 -3.412 0.465 1.00 94.19 110 VAL A N 1
ATOM 802 C CA . VAL A 1 110 ? 20.851 -2.131 -0.168 1.00 94.19 110 VAL A CA 1
ATOM 803 C C . VAL A 1 110 ? 19.960 -1.808 -1.372 1.00 94.19 110 VAL A C 1
ATOM 805 O O . VAL A 1 110 ? 19.725 -0.640 -1.664 1.00 94.19 110 VAL A O 1
ATOM 808 N N . VAL A 1 111 ? 19.425 -2.828 -2.051 1.00 94.25 111 VAL A N 1
ATOM 809 C CA . VAL A 1 111 ? 18.473 -2.694 -3.164 1.00 94.25 111 VAL A CA 1
ATOM 810 C C . VAL A 1 111 ? 17.039 -2.769 -2.627 1.00 94.25 111 VAL A C 1
ATOM 812 O O . VAL A 1 111 ? 16.263 -3.660 -2.977 1.00 94.25 111 VAL A O 1
ATOM 815 N N . ALA A 1 112 ? 16.696 -1.858 -1.717 1.00 97.38 112 ALA A N 1
ATOM 816 C CA . ALA A 1 112 ? 15.344 -1.746 -1.181 1.00 97.38 112 ALA A CA 1
ATOM 817 C C . ALA A 1 112 ? 14.357 -1.287 -2.271 1.00 97.38 112 ALA A C 1
ATOM 819 O O . ALA A 1 112 ? 14.672 -0.437 -3.106 1.00 97.38 112 ALA A O 1
ATOM 820 N N . ALA A 1 113 ? 13.154 -1.863 -2.272 1.00 98.50 113 ALA A N 1
ATOM 821 C CA . ALA A 1 113 ? 12.097 -1.475 -3.201 1.00 98.50 113 ALA A CA 1
ATOM 822 C C . ALA A 1 113 ? 11.555 -0.071 -2.878 1.00 98.50 113 ALA A C 1
ATOM 824 O O . ALA A 1 113 ? 11.645 0.381 -1.736 1.00 98.50 113 ALA A O 1
ATOM 825 N N . ALA A 1 114 ? 10.931 0.589 -3.859 1.00 98.50 114 ALA A N 1
ATOM 826 C CA . ALA A 1 114 ? 10.265 1.877 -3.652 1.00 98.50 114 ALA A CA 1
ATOM 827 C C . ALA A 1 114 ? 9.301 1.899 -2.437 1.00 98.50 114 ALA A C 1
ATOM 829 O O . ALA A 1 114 ? 9.462 2.801 -1.611 1.00 98.50 114 ALA A O 1
ATOM 830 N N . PRO A 1 115 ? 8.384 0.918 -2.249 1.00 98.50 115 PRO A N 1
ATOM 831 C CA . PRO A 1 115 ? 7.503 0.873 -1.072 1.00 98.50 115 PRO A CA 1
ATOM 832 C C . PRO A 1 115 ? 8.261 0.810 0.256 1.00 98.50 115 PRO A C 1
ATOM 834 O O . PRO A 1 115 ? 7.908 1.509 1.197 1.00 98.50 115 PRO A O 1
ATOM 837 N N . VAL A 1 116 ? 9.365 0.057 0.322 1.00 98.62 116 VAL A N 1
ATOM 838 C CA . VAL A 1 116 ? 10.178 -0.057 1.543 1.00 98.62 116 VAL A CA 1
ATOM 839 C C . VAL A 1 116 ? 10.772 1.295 1.935 1.00 98.62 116 VAL A C 1
ATOM 841 O O . VAL A 1 116 ? 10.707 1.692 3.098 1.00 98.62 116 VAL A O 1
ATOM 844 N N . VAL A 1 117 ? 11.356 2.009 0.968 1.00 98.12 117 VAL A N 1
ATOM 845 C CA . VAL A 1 117 ? 11.958 3.329 1.208 1.00 98.12 117 VAL A CA 1
ATOM 846 C C . VAL A 1 117 ? 10.891 4.334 1.648 1.00 98.12 117 VAL A C 1
ATOM 848 O O . VAL A 1 117 ? 11.118 5.102 2.583 1.00 98.12 117 VAL A O 1
ATOM 851 N N . TYR A 1 118 ? 9.723 4.297 1.007 1.00 98.44 118 TYR A N 1
ATOM 852 C CA . TYR A 1 118 ? 8.587 5.145 1.344 1.00 98.44 118 TYR A CA 1
ATOM 853 C C . TYR A 1 118 ? 8.056 4.876 2.759 1.00 98.44 118 TYR A C 1
ATOM 855 O O . TYR A 1 118 ? 8.047 5.789 3.583 1.00 98.44 118 TYR A O 1
ATOM 863 N N . CYS A 1 119 ? 7.680 3.632 3.071 1.00 98.44 119 CYS A N 1
ATOM 864 C CA . CYS A 1 119 ? 7.117 3.256 4.369 1.00 98.44 119 CYS A CA 1
ATOM 865 C C . CYS A 1 119 ? 8.090 3.537 5.516 1.00 98.44 119 CYS A C 1
ATOM 867 O O . CYS A 1 119 ? 7.672 4.017 6.567 1.00 98.44 119 CYS A O 1
ATOM 869 N N . LYS A 1 120 ? 9.394 3.305 5.310 1.00 98.00 120 LYS A N 1
ATOM 870 C CA . LYS A 1 120 ? 10.416 3.662 6.297 1.00 98.00 120 LYS A CA 1
ATOM 871 C C . LYS A 1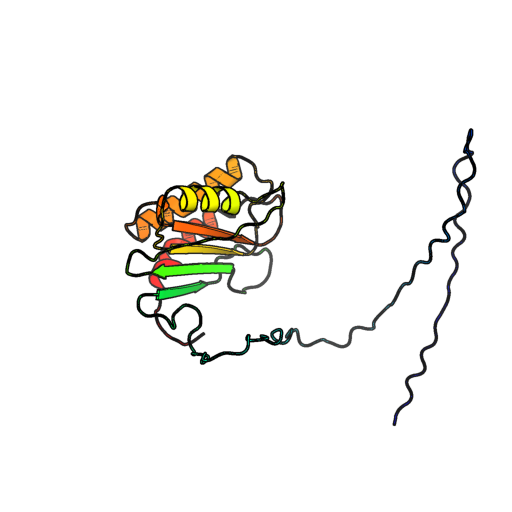 120 ? 10.398 5.160 6.603 1.00 98.00 120 LYS A C 1
ATOM 873 O O . LYS A 1 120 ? 10.349 5.532 7.769 1.00 98.00 120 LYS A O 1
ATOM 878 N N . LYS A 1 121 ? 10.376 6.010 5.572 1.00 97.69 121 LYS A N 1
ATOM 879 C CA . LYS A 1 121 ? 10.317 7.468 5.741 1.00 97.69 121 LYS A CA 1
ATOM 880 C C . LYS A 1 121 ? 9.025 7.913 6.431 1.00 97.69 121 LYS A C 1
ATOM 882 O O . LYS A 1 121 ? 9.075 8.765 7.311 1.00 97.69 121 LYS A O 1
ATOM 887 N N . VAL A 1 122 ? 7.880 7.342 6.052 1.00 98.00 122 VAL A N 1
ATOM 888 C CA . VAL A 1 122 ? 6.589 7.650 6.687 1.00 98.00 122 VAL A CA 1
ATOM 889 C C . VAL A 1 122 ? 6.640 7.334 8.181 1.00 98.00 122 VAL A C 1
ATOM 891 O O . VAL A 1 122 ? 6.362 8.218 8.989 1.00 98.00 122 VAL A O 1
ATOM 894 N N . LEU A 1 123 ? 7.091 6.135 8.558 1.00 97.62 123 LEU A N 1
ATOM 895 C CA . LEU A 1 123 ? 7.164 5.701 9.959 1.00 97.62 123 LEU A CA 1
ATOM 896 C C . LEU A 1 123 ? 8.272 6.386 10.780 1.00 97.62 123 LEU A C 1
ATOM 898 O O . LEU A 1 123 ? 8.234 6.352 12.004 1.00 97.62 123 LEU A O 1
ATOM 902 N N . GLU A 1 124 ? 9.252 7.028 10.139 1.00 96.75 124 GLU A N 1
ATOM 903 C CA . GLU A 1 124 ? 10.204 7.922 10.819 1.00 96.75 124 GLU A CA 1
ATOM 904 C C . GLU A 1 124 ? 9.569 9.274 11.190 1.00 96.75 124 GLU A C 1
ATOM 906 O O . GLU A 1 124 ? 10.061 9.965 12.082 1.00 96.75 124 GLU A O 1
ATOM 911 N N . THR A 1 125 ? 8.487 9.662 10.507 1.00 94.94 125 THR A N 1
ATOM 912 C CA . THR A 1 125 ? 7.823 10.966 10.683 1.00 94.94 125 THR A CA 1
ATOM 913 C C . THR A 1 125 ? 6.473 10.886 11.393 1.00 94.94 125 THR A C 1
ATOM 915 O O . THR A 1 125 ? 6.064 11.862 12.018 1.00 94.94 125 THR A O 1
ATOM 918 N N . SER A 1 126 ? 5.799 9.736 11.331 1.00 94.19 126 SER A N 1
ATOM 919 C CA . SER A 1 126 ? 4.505 9.478 11.961 1.00 94.19 126 SER A CA 1
ATOM 920 C C . SER A 1 126 ? 4.559 8.215 12.814 1.00 94.19 126 SER A C 1
ATOM 922 O O . SER A 1 126 ? 5.085 7.188 12.393 1.00 94.19 126 SER A O 1
ATOM 924 N N . ASN A 1 127 ? 3.943 8.276 13.996 1.00 94.31 127 ASN A N 1
ATOM 925 C CA . ASN A 1 127 ? 3.789 7.125 14.891 1.00 94.31 127 ASN A CA 1
ATOM 926 C C . ASN A 1 127 ? 2.497 6.336 14.628 1.00 94.31 127 ASN A C 1
ATOM 928 O O . ASN A 1 127 ? 2.235 5.343 15.311 1.00 94.31 127 ASN A O 1
ATOM 932 N N . THR A 1 128 ? 1.661 6.793 13.694 1.00 97.56 128 THR A N 1
ATOM 933 C CA . THR A 1 128 ? 0.360 6.193 13.399 1.00 97.56 128 THR A CA 1
ATOM 934 C C . THR A 1 128 ? 0.139 5.997 11.903 1.00 97.56 128 THR A C 1
ATOM 936 O O . THR A 1 128 ? 0.723 6.693 11.071 1.00 97.56 128 THR A O 1
ATOM 939 N N . ALA A 1 129 ? -0.721 5.036 11.568 1.00 98.00 129 ALA A N 1
ATOM 940 C CA . ALA A 1 129 ? -1.214 4.797 10.217 1.00 98.00 129 ALA A CA 1
ATOM 941 C C . ALA A 1 129 ? -2.704 4.417 10.245 1.00 98.00 129 ALA A C 1
ATOM 943 O O . ALA A 1 129 ? -3.229 3.925 11.248 1.00 98.00 129 ALA A O 1
ATOM 944 N N . ARG A 1 130 ? -3.382 4.627 9.116 1.00 98.31 130 ARG A N 1
ATOM 945 C CA . ARG A 1 130 ? -4.800 4.310 8.900 1.00 98.31 130 ARG A CA 1
ATOM 946 C C . ARG A 1 130 ? -5.020 3.192 7.902 1.00 98.31 130 ARG A C 1
ATOM 948 O O . ARG A 1 130 ? -6.045 2.518 7.991 1.00 98.31 130 ARG A O 1
ATOM 955 N N . ALA A 1 131 ? -4.091 2.985 6.973 1.00 98.69 131 ALA A N 1
ATOM 956 C CA . ALA A 1 131 ? -4.232 1.971 5.940 1.00 98.69 131 ALA A CA 1
ATOM 957 C C . ALA A 1 131 ? -2.903 1.321 5.551 1.00 98.69 131 ALA A C 1
ATOM 959 O O . ALA A 1 131 ? -1.849 1.949 5.610 1.00 98.69 131 ALA A O 1
ATOM 960 N N . VAL A 1 132 ? -2.983 0.073 5.088 1.00 98.81 132 VAL A N 1
ATOM 961 C CA . VAL A 1 132 ? -1.905 -0.624 4.383 1.00 98.81 132 VAL A CA 1
ATOM 962 C C . VAL A 1 132 ? -2.459 -1.154 3.064 1.00 98.81 132 VAL A C 1
ATOM 964 O O . VAL A 1 132 ? -3.325 -2.032 3.054 1.00 98.81 132 VAL A O 1
ATOM 967 N N . LEU A 1 133 ? -1.971 -0.609 1.952 1.00 98.88 133 LEU A N 1
ATOM 968 C CA . LEU A 1 133 ? -2.293 -1.040 0.593 1.00 98.88 133 LEU A CA 1
ATOM 969 C C . LEU A 1 133 ? -1.261 -2.062 0.120 1.00 98.88 133 LEU A C 1
ATOM 971 O O . LEU A 1 133 ? -0.064 -1.812 0.190 1.00 98.88 133 LEU A O 1
ATOM 975 N N . ILE A 1 134 ? -1.699 -3.215 -0.370 1.00 98.81 134 ILE A N 1
ATOM 976 C CA . ILE A 1 134 ? -0.797 -4.326 -0.684 1.00 98.81 134 ILE A CA 1
ATOM 977 C C . ILE A 1 134 ? -1.084 -4.822 -2.093 1.00 98.81 134 ILE A C 1
ATOM 979 O O . ILE A 1 134 ? -2.207 -5.227 -2.385 1.00 98.81 134 ILE A O 1
ATOM 983 N N . ASN A 1 135 ? -0.072 -4.861 -2.959 1.00 98.56 135 ASN A N 1
ATOM 984 C CA . ASN A 1 135 ? -0.198 -5.463 -4.285 1.00 98.56 135 ASN A CA 1
ATOM 985 C C . ASN A 1 135 ? 0.738 -6.665 -4.476 1.00 98.56 135 ASN A C 1
ATOM 987 O O . ASN A 1 135 ? 1.869 -6.702 -3.986 1.00 98.56 135 ASN A O 1
ATOM 991 N N . ALA A 1 136 ? 0.284 -7.634 -5.269 1.00 98.19 136 ALA A N 1
ATOM 992 C CA . ALA A 1 136 ? 1.069 -8.771 -5.724 1.00 98.19 136 ALA A CA 1
ATOM 993 C C . ALA A 1 136 ? 1.185 -8.785 -7.256 1.00 98.19 136 ALA A C 1
ATOM 995 O O . ALA A 1 136 ? 0.256 -8.446 -7.979 1.00 98.19 136 ALA A O 1
ATOM 996 N N . GLY A 1 137 ? 2.330 -9.232 -7.766 1.00 97.12 137 GLY A N 1
ATOM 997 C CA . GLY A 1 137 ? 2.631 -9.322 -9.199 1.00 97.12 137 GLY A CA 1
ATOM 998 C C . GLY A 1 137 ? 3.903 -8.563 -9.564 1.00 97.12 137 GLY A C 1
ATOM 999 O O . GLY A 1 137 ? 4.783 -9.118 -10.222 1.00 97.12 137 GLY A O 1
ATOM 1000 N N . GLN A 1 138 ? 4.048 -7.342 -9.057 1.00 98.31 138 GLN A N 1
ATOM 1001 C CA . GLN A 1 138 ? 5.186 -6.459 -9.288 1.00 98.31 138 GLN A CA 1
ATOM 1002 C C . GLN A 1 138 ? 5.695 -5.969 -7.940 1.00 98.31 138 GLN A C 1
ATOM 1004 O O . GLN A 1 138 ? 4.942 -5.355 -7.189 1.00 98.31 138 GLN A O 1
ATOM 1009 N N . ALA A 1 139 ? 6.974 -6.215 -7.654 1.00 98.44 139 ALA A N 1
ATOM 1010 C CA . ALA A 1 139 ? 7.597 -5.787 -6.402 1.00 98.44 139 ALA A CA 1
ATOM 1011 C C . ALA A 1 139 ? 7.863 -4.275 -6.347 1.00 98.44 139 ALA A C 1
ATOM 1013 O O . ALA A 1 139 ? 8.222 -3.762 -5.293 1.00 98.44 139 ALA A O 1
ATOM 1014 N N . ASN A 1 140 ? 7.762 -3.575 -7.484 1.00 98.50 140 ASN A N 1
ATOM 1015 C CA . ASN A 1 140 ? 8.177 -2.178 -7.627 1.00 98.50 140 ASN A CA 1
ATOM 1016 C C . ASN A 1 140 ? 9.597 -1.913 -7.081 1.00 98.50 140 ASN A C 1
ATOM 1018 O O . ASN A 1 140 ? 9.881 -0.907 -6.428 1.00 98.50 140 ASN A O 1
ATOM 1022 N N . ALA A 1 141 ? 10.488 -2.874 -7.319 1.00 98.50 141 ALA A N 1
ATOM 1023 C CA . ALA A 1 141 ? 11.891 -2.827 -6.939 1.00 98.50 141 ALA A CA 1
ATOM 1024 C C . ALA A 1 141 ? 12.747 -2.569 -8.180 1.00 98.50 141 ALA A C 1
ATOM 1026 O O . ALA A 1 141 ? 12.456 -3.123 -9.241 1.00 98.50 141 ALA A O 1
ATOM 1027 N N . ALA A 1 142 ? 13.809 -1.769 -8.041 1.00 98.06 142 ALA A N 1
ATOM 1028 C CA . ALA A 1 142 ? 14.681 -1.360 -9.149 1.00 98.06 142 ALA A CA 1
ATOM 1029 C C . ALA A 1 142 ? 13.934 -0.659 -10.310 1.00 98.06 142 ALA A C 1
ATOM 1031 O O . ALA A 1 142 ? 14.239 -0.870 -11.480 1.00 98.06 142 ALA A O 1
ATOM 1032 N N . THR A 1 143 ? 12.943 0.175 -9.983 1.00 98.31 143 THR A N 1
ATOM 1033 C CA . THR A 1 143 ? 12.066 0.876 -10.943 1.00 98.31 143 THR A CA 1
ATOM 1034 C C . THR A 1 143 ? 12.329 2.386 -11.046 1.00 98.31 143 THR A C 1
ATOM 1036 O O . THR A 1 143 ? 11.682 3.068 -11.843 1.00 98.31 143 THR A O 1
ATOM 1039 N N . GLY A 1 144 ? 13.290 2.902 -10.270 1.00 97.94 144 GLY A N 1
ATOM 1040 C CA . GLY A 1 144 ? 13.693 4.312 -10.244 1.00 97.94 144 GLY A CA 1
ATOM 1041 C C . GLY A 1 144 ? 12.581 5.272 -9.811 1.00 97.94 144 GLY A C 1
ATOM 1042 O O . GLY A 1 144 ? 11.538 4.858 -9.298 1.00 97.94 144 GLY A O 1
ATOM 1043 N N . ASP A 1 145 ? 12.790 6.562 -10.069 1.00 98.38 145 ASP A N 1
ATOM 1044 C CA . ASP A 1 145 ? 11.861 7.636 -9.683 1.00 98.38 145 ASP A CA 1
ATOM 1045 C C . ASP A 1 145 ? 10.463 7.435 -10.271 1.00 98.38 145 ASP A C 1
ATOM 1047 O O . ASP A 1 145 ? 9.455 7.735 -9.639 1.00 98.38 145 ASP A O 1
ATOM 1051 N N . ALA A 1 146 ? 10.383 6.853 -11.468 1.00 98.50 146 ALA A N 1
ATOM 1052 C CA . ALA A 1 146 ? 9.114 6.602 -12.130 1.00 98.50 146 ALA A CA 1
ATOM 1053 C C . ALA A 1 146 ? 8.266 5.542 -11.403 1.00 98.50 146 ALA A C 1
ATOM 1055 O O . ALA A 1 146 ? 7.038 5.642 -11.408 1.00 98.50 146 ALA A O 1
ATOM 1056 N N . GLY A 1 147 ? 8.898 4.533 -10.791 1.00 98.56 147 GLY A N 1
ATOM 1057 C CA . GLY A 1 147 ? 8.210 3.551 -9.950 1.00 98.56 147 GLY A CA 1
ATOM 1058 C C . GLY A 1 147 ? 7.857 4.097 -8.567 1.00 98.56 147 GLY A C 1
ATOM 1059 O O . GLY A 1 147 ? 6.799 3.763 -8.035 1.00 98.56 147 GLY A O 1
ATOM 1060 N N . TYR A 1 148 ? 8.696 4.976 -8.012 1.00 98.75 148 TYR A N 1
ATOM 1061 C CA . TYR A 1 148 ? 8.375 5.704 -6.783 1.00 98.75 148 TYR A CA 1
ATOM 1062 C C . TYR A 1 148 ? 7.161 6.620 -6.986 1.00 98.75 148 TYR A C 1
ATOM 1064 O O . TYR A 1 148 ? 6.231 6.600 -6.184 1.00 98.75 148 TYR A O 1
ATOM 1072 N N . GLN A 1 149 ? 7.104 7.343 -8.108 1.00 98.75 149 GLN A N 1
ATOM 1073 C CA . GLN A 1 149 ? 5.965 8.202 -8.413 1.00 98.75 149 GLN A CA 1
ATOM 1074 C C . GLN A 1 149 ? 4.675 7.416 -8.651 1.00 98.75 149 GLN A C 1
ATOM 1076 O O . GLN A 1 149 ? 3.622 7.836 -8.184 1.00 98.75 149 GLN A O 1
ATOM 1081 N N . ASP A 1 150 ? 4.733 6.253 -9.311 1.00 98.56 150 ASP A N 1
ATOM 1082 C CA . ASP A 1 150 ? 3.531 5.422 -9.463 1.00 98.56 150 ASP A CA 1
ATOM 1083 C C . ASP A 1 150 ? 2.929 5.013 -8.125 1.00 98.56 150 ASP A C 1
ATOM 1085 O O . ASP A 1 150 ? 1.711 5.002 -7.964 1.00 98.56 150 ASP A O 1
ATOM 1089 N N . MET A 1 151 ? 3.790 4.662 -7.174 1.00 98.44 151 MET A N 1
ATOM 1090 C CA . MET A 1 151 ? 3.385 4.310 -5.823 1.00 98.44 151 MET A CA 1
ATOM 1091 C C . MET A 1 151 ? 2.758 5.517 -5.111 1.00 98.44 151 MET A C 1
ATOM 1093 O O . MET A 1 151 ? 1.695 5.360 -4.514 1.00 98.44 151 MET A O 1
ATOM 1097 N N . LEU A 1 152 ? 3.349 6.715 -5.221 1.00 98.75 152 LEU A N 1
ATOM 1098 C CA . LEU A 1 152 ? 2.769 7.939 -4.654 1.00 98.75 152 LEU A CA 1
ATOM 1099 C C . LEU A 1 152 ? 1.391 8.262 -5.243 1.00 98.75 152 LEU A C 1
ATOM 1101 O O . LEU A 1 152 ? 0.488 8.626 -4.495 1.00 98.75 152 LEU A O 1
ATOM 1105 N N . ASP A 1 153 ? 1.203 8.079 -6.552 1.00 98.81 153 ASP A N 1
ATOM 1106 C CA . ASP A 1 153 ? -0.101 8.265 -7.197 1.00 98.81 153 ASP A CA 1
ATOM 1107 C C . ASP A 1 153 ? -1.151 7.292 -6.620 1.00 98.81 153 ASP A C 1
ATOM 1109 O O . ASP A 1 153 ? -2.282 7.688 -6.329 1.00 98.81 153 ASP A O 1
ATOM 1113 N N . CYS A 1 154 ? -0.776 6.022 -6.413 1.00 98.81 154 CYS A N 1
ATOM 1114 C CA . CYS A 1 154 ? -1.653 5.008 -5.814 1.00 98.81 154 CYS A CA 1
ATOM 1115 C C . CYS A 1 154 ? -2.014 5.356 -4.364 1.00 98.81 154 CYS A C 1
ATOM 1117 O O . CYS A 1 154 ? -3.185 5.296 -3.987 1.00 98.81 154 CYS A O 1
ATOM 1119 N N . VAL A 1 155 ? -1.018 5.755 -3.569 1.00 98.81 155 VAL A N 1
ATOM 1120 C CA . VAL A 1 155 ? -1.196 6.192 -2.181 1.00 98.81 155 VAL A CA 1
ATOM 1121 C C . VAL A 1 155 ? -2.117 7.409 -2.102 1.00 98.81 155 VAL A C 1
ATOM 1123 O O . VAL A 1 155 ? -3.095 7.381 -1.362 1.00 98.81 155 VAL A O 1
ATOM 1126 N N . GLY A 1 156 ? -1.859 8.455 -2.892 1.00 98.81 156 GLY A N 1
ATOM 1127 C CA . GLY A 1 156 ? -2.669 9.674 -2.892 1.00 98.81 156 GLY A CA 1
ATOM 1128 C C . GLY A 1 156 ? -4.115 9.425 -3.332 1.00 98.81 156 GLY A C 1
ATOM 1129 O O . GLY A 1 156 ? -5.051 9.987 -2.757 1.00 98.81 156 GLY A O 1
ATOM 1130 N N . SER A 1 157 ? -4.319 8.534 -4.308 1.00 98.88 157 SER A N 1
ATOM 1131 C CA . SER A 1 157 ? -5.659 8.128 -4.739 1.00 98.88 157 SER A CA 1
ATOM 1132 C C . SER A 1 157 ? -6.410 7.380 -3.635 1.00 98.88 157 SER A C 1
ATOM 1134 O O . SER A 1 157 ? -7.553 7.729 -3.334 1.00 98.88 157 SER A O 1
ATOM 1136 N N . LEU A 1 158 ? -5.764 6.414 -2.972 1.00 98.88 158 LEU A N 1
ATOM 1137 C CA . LEU A 1 158 ? -6.369 5.702 -1.847 1.00 98.88 158 LEU A CA 1
ATOM 1138 C C . LEU A 1 158 ? -6.661 6.641 -0.669 1.00 98.88 158 LEU A C 1
ATOM 1140 O O . LEU A 1 158 ? -7.752 6.589 -0.107 1.00 98.88 158 LEU A O 1
ATOM 1144 N N . ALA A 1 159 ? -5.724 7.526 -0.326 1.00 98.75 159 ALA A N 1
ATOM 1145 C CA . ALA A 1 159 ? -5.892 8.514 0.736 1.00 98.75 159 ALA A CA 1
ATOM 1146 C C . ALA A 1 159 ? -7.113 9.412 0.477 1.00 98.75 159 ALA A C 1
ATOM 1148 O O . ALA A 1 159 ? -7.935 9.622 1.368 1.00 98.75 159 ALA A O 1
ATOM 1149 N N . THR A 1 160 ? -7.305 9.841 -0.776 1.00 98.81 160 THR A N 1
ATOM 1150 C CA . THR A 1 160 ? -8.488 10.605 -1.199 1.00 98.81 160 THR A CA 1
ATOM 1151 C C . THR A 1 160 ? -9.782 9.809 -1.006 1.00 98.81 160 THR A C 1
ATOM 1153 O O . THR A 1 160 ? -10.757 10.343 -0.478 1.00 98.81 160 THR A O 1
ATOM 1156 N N . LEU A 1 161 ? -9.801 8.529 -1.399 1.00 98.62 161 LEU A N 1
ATOM 1157 C CA . LEU A 1 161 ? -10.973 7.657 -1.242 1.00 98.62 161 LEU A CA 1
ATOM 1158 C C . LEU A 1 161 ? -11.326 7.415 0.232 1.00 98.62 161 LEU A C 1
ATOM 1160 O O . LEU A 1 161 ? -12.504 7.404 0.588 1.00 98.62 161 LEU A O 1
ATOM 1164 N N . LEU A 1 162 ? -10.314 7.254 1.087 1.00 98.38 162 LEU A N 1
ATOM 1165 C CA . LEU A 1 162 ? -10.475 7.032 2.525 1.00 98.38 162 LEU A CA 1
ATOM 1166 C C . LEU A 1 162 ? -10.652 8.329 3.332 1.00 98.38 162 LEU A C 1
ATOM 1168 O O . LEU A 1 162 ? -11.006 8.259 4.507 1.00 98.38 162 LEU A O 1
ATOM 1172 N N . LYS A 1 163 ? -10.448 9.498 2.710 1.00 98.06 163 LYS A N 1
ATOM 1173 C CA . LYS A 1 163 ? -10.459 10.824 3.353 1.00 98.06 163 LYS A CA 1
ATOM 1174 C C . LYS A 1 163 ? -9.450 10.932 4.504 1.00 98.06 163 LYS A C 1
ATOM 1176 O O . LYS A 1 163 ? -9.769 11.461 5.566 1.00 98.06 163 LYS A O 1
ATOM 1181 N N . VAL A 1 164 ? -8.242 10.429 4.270 1.00 97.81 164 VAL A N 1
ATOM 1182 C CA . VAL A 1 164 ? -7.088 10.506 5.183 1.00 97.81 164 VAL A CA 1
ATOM 1183 C C . VAL A 1 164 ? -5.926 11.212 4.490 1.00 97.81 164 VAL A C 1
ATOM 1185 O O . VAL A 1 164 ? -5.970 11.446 3.279 1.00 97.81 164 VAL A O 1
ATOM 1188 N N . ASN A 1 165 ? -4.877 11.551 5.234 1.00 97.38 165 ASN A N 1
ATOM 1189 C CA . ASN A 1 165 ? -3.659 12.089 4.643 1.00 97.38 165 ASN A CA 1
ATOM 1190 C C . ASN A 1 165 ? -2.847 10.975 3.954 1.00 97.38 165 ASN A C 1
ATOM 1192 O O . ASN A 1 165 ? -2.869 9.828 4.409 1.00 97.38 165 ASN A O 1
ATOM 1196 N N . PRO A 1 166 ? -2.100 11.278 2.876 1.00 97.56 166 PRO A N 1
ATOM 1197 C CA . PRO A 1 166 ? -1.218 10.308 2.225 1.00 97.56 166 PRO A CA 1
ATOM 1198 C C . PRO A 1 166 ? -0.228 9.635 3.183 1.00 97.56 166 PRO A C 1
ATOM 1200 O O . PRO A 1 166 ? 0.037 8.448 3.049 1.00 97.56 166 PRO A O 1
ATOM 1203 N N . GLU A 1 167 ? 0.284 10.364 4.173 1.00 95.88 167 GLU A N 1
ATOM 1204 C CA . GLU A 1 167 ? 1.226 9.869 5.183 1.00 95.88 167 GLU A CA 1
ATOM 1205 C C . GLU A 1 167 ? 0.587 8.883 6.177 1.00 95.88 167 GLU A C 1
ATOM 1207 O O . GLU A 1 167 ? 1.294 8.221 6.929 1.00 95.88 167 GLU A O 1
ATOM 1212 N N . GLU A 1 168 ? -0.741 8.741 6.174 1.00 98.00 168 GLU A N 1
ATOM 1213 C CA . GLU A 1 168 ? -1.460 7.741 6.970 1.00 98.00 168 GLU A CA 1
ATOM 1214 C C . GLU A 1 168 ? -1.653 6.416 6.209 1.00 98.00 168 GLU A C 1
ATOM 1216 O O . GLU A 1 168 ? -2.249 5.469 6.732 1.00 98.00 168 GLU A O 1
ATOM 1221 N N . VAL A 1 169 ? -1.161 6.327 4.971 1.00 98.69 16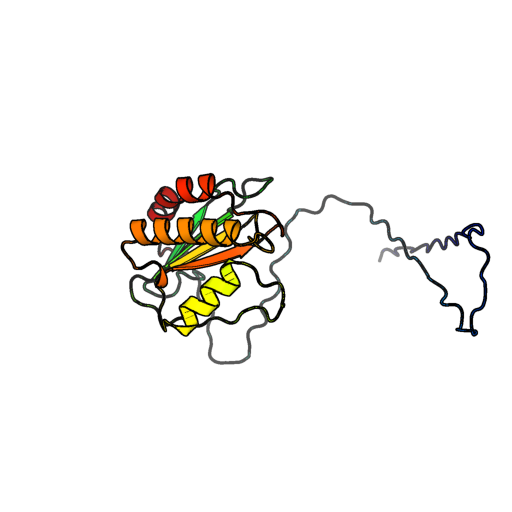9 VAL A N 1
ATOM 1222 C CA . VAL A 1 169 ? -1.277 5.151 4.109 1.00 98.69 169 VAL A CA 1
ATOM 1223 C C . VAL A 1 169 ? 0.105 4.547 3.887 1.00 98.69 169 VAL A C 1
ATOM 1225 O O . VAL A 1 169 ? 0.961 5.123 3.225 1.00 98.69 169 VAL A O 1
ATOM 1228 N N . LEU A 1 170 ? 0.309 3.334 4.386 1.00 98.81 170 LEU A N 1
ATOM 1229 C CA . LEU A 1 170 ? 1.460 2.510 4.033 1.00 98.81 170 LEU A CA 1
ATOM 1230 C C . LEU A 1 170 ? 1.153 1.714 2.759 1.00 98.81 170 LEU A C 1
ATOM 1232 O O . LEU A 1 170 ? -0.005 1.401 2.469 1.00 98.81 170 LEU A O 1
ATOM 1236 N N . ILE A 1 171 ? 2.188 1.358 2.001 1.00 98.75 171 ILE A N 1
ATOM 1237 C CA . ILE A 1 171 ? 2.052 0.557 0.784 1.00 98.75 171 ILE A CA 1
ATOM 1238 C C . ILE A 1 171 ? 3.155 -0.489 0.683 1.00 98.75 171 ILE A C 1
ATOM 1240 O O . ILE A 1 171 ? 4.328 -0.191 0.866 1.00 98.75 171 ILE A O 1
ATOM 1244 N N . GLU A 1 172 ? 2.772 -1.716 0.348 1.00 98.62 172 GLU A N 1
ATOM 1245 C CA . GLU A 1 172 ? 3.676 -2.850 0.199 1.00 98.62 172 GLU A CA 1
ATOM 1246 C C . GLU A 1 172 ? 3.469 -3.532 -1.157 1.00 98.62 172 GLU A C 1
ATOM 1248 O O . GLU A 1 172 ? 2.346 -3.685 -1.645 1.00 98.62 172 GLU A O 1
ATOM 1253 N N . SER A 1 173 ? 4.563 -3.983 -1.768 1.00 98.56 173 SER A N 1
ATOM 1254 C CA . SER A 1 173 ? 4.539 -4.615 -3.089 1.00 98.56 173 SER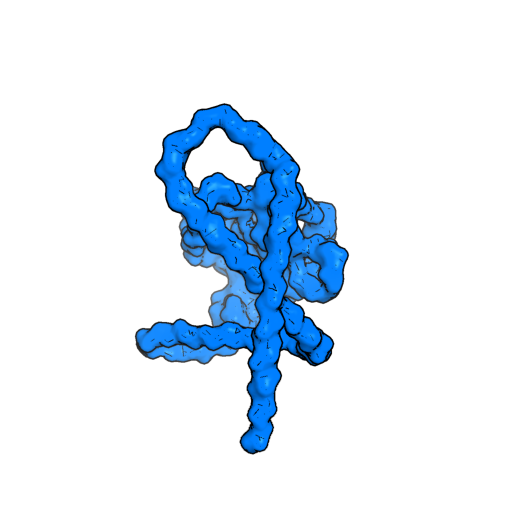 A CA 1
ATOM 1255 C C . SER A 1 173 ? 5.374 -5.887 -3.104 1.00 98.56 173 SER A C 1
ATOM 1257 O O . SER A 1 173 ? 6.499 -5.920 -2.607 1.00 98.56 173 SER A O 1
ATOM 1259 N N . THR A 1 174 ? 4.865 -6.941 -3.740 1.00 98.19 174 THR A N 1
ATOM 1260 C CA . THR A 1 174 ? 5.598 -8.201 -3.922 1.00 98.19 174 THR A CA 1
ATOM 1261 C C . THR A 1 174 ? 5.437 -8.754 -5.334 1.00 98.19 174 THR A C 1
ATOM 1263 O O . THR A 1 174 ? 4.390 -8.611 -5.964 1.00 98.19 174 THR A O 1
ATOM 1266 N N . GLY A 1 175 ? 6.473 -9.403 -5.864 1.00 97.12 175 GLY A N 1
ATOM 1267 C CA . GLY A 1 175 ? 6.448 -10.005 -7.195 1.00 97.12 175 GLY A CA 1
ATOM 1268 C C . GLY A 1 175 ? 7.743 -9.800 -7.967 1.00 97.12 175 GLY A C 1
ATOM 1269 O O . GLY A 1 175 ? 8.831 -9.845 -7.400 1.00 97.12 175 GLY A O 1
ATOM 1270 N N . VAL A 1 176 ? 7.627 -9.604 -9.280 1.00 97.88 176 VAL A N 1
ATOM 1271 C CA . VAL A 1 176 ? 8.791 -9.504 -10.171 1.00 97.88 176 VAL A CA 1
ATOM 1272 C C . VAL A 1 176 ? 9.530 -8.175 -9.947 1.00 97.88 176 VAL A C 1
ATOM 1274 O O . VAL A 1 176 ? 8.903 -7.116 -9.870 1.00 97.88 176 VAL A O 1
ATOM 1277 N N . ILE A 1 177 ? 10.862 -8.236 -9.842 1.00 98.12 177 ILE A N 1
ATOM 1278 C CA . ILE A 1 177 ? 11.772 -7.078 -9.742 1.00 98.12 177 ILE A CA 1
ATOM 1279 C C . ILE A 1 177 ? 11.991 -6.465 -11.135 1.00 98.12 177 ILE A C 1
ATOM 1281 O O . ILE A 1 177 ? 12.008 -7.183 -12.130 1.00 98.12 177 ILE A O 1
ATOM 1285 N N . GLY A 1 178 ? 12.163 -5.142 -11.216 1.00 97.69 178 GLY A N 1
ATOM 1286 C CA . GLY A 1 178 ? 12.397 -4.403 -12.465 1.00 97.69 178 GLY A CA 1
ATOM 1287 C C . GLY A 1 178 ? 11.122 -4.030 -13.227 1.00 97.69 178 GLY A C 1
ATOM 1288 O O . GLY A 1 178 ? 11.179 -3.286 -14.202 1.00 97.69 178 GLY A O 1
ATOM 1289 N N . HIS A 1 179 ? 9.958 -4.493 -12.765 1.00 97.88 179 HIS A N 1
ATOM 1290 C CA . HIS A 1 179 ? 8.661 -4.114 -13.314 1.00 97.88 179 HIS A CA 1
ATOM 1291 C C . HIS A 1 179 ? 7.986 -3.073 -12.421 1.00 97.88 179 HIS A C 1
ATOM 1293 O O . HIS A 1 179 ? 7.837 -3.274 -11.212 1.00 97.88 179 HIS A O 1
ATOM 1299 N N . ARG A 1 180 ? 7.549 -1.968 -13.035 1.00 98.25 180 ARG A N 1
ATOM 1300 C CA . ARG A 1 180 ? 6.696 -0.962 -12.388 1.00 98.25 180 ARG A CA 1
ATOM 1301 C C . ARG A 1 180 ? 5.328 -1.550 -12.059 1.00 98.25 180 ARG A C 1
ATOM 1303 O O . ARG A 1 180 ? 4.872 -2.479 -12.728 1.00 98.25 180 ARG A O 1
ATOM 1310 N N . I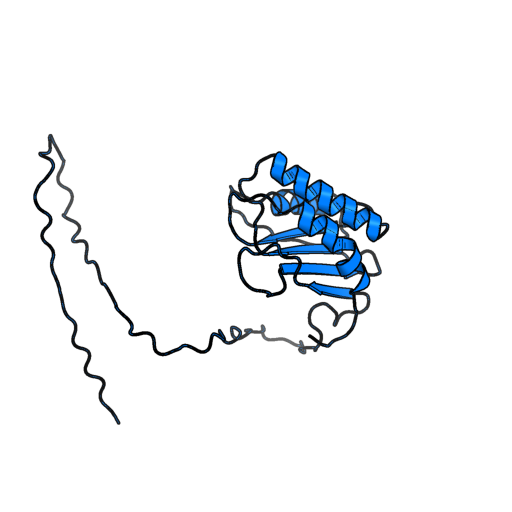LE A 1 181 ? 4.677 -0.985 -11.044 1.00 97.88 181 ILE A N 1
ATOM 1311 C CA . ILE A 1 181 ? 3.285 -1.307 -10.720 1.00 97.88 181 ILE A CA 1
ATOM 1312 C C . ILE A 1 181 ? 2.433 -1.055 -11.969 1.00 97.88 181 ILE A C 1
ATOM 1314 O O . ILE A 1 181 ? 2.605 -0.048 -12.657 1.00 97.88 181 ILE A O 1
ATOM 1318 N N . LYS A 1 182 ? 1.495 -1.962 -12.252 1.00 98.19 182 LYS A N 1
ATOM 1319 C CA . LYS A 1 182 ? 0.401 -1.739 -13.207 1.00 98.19 182 LYS A CA 1
ATOM 1320 C C . LYS A 1 182 ? -0.550 -0.673 -12.645 1.00 98.19 182 LYS A C 1
ATOM 1322 O O . LYS A 1 182 ? -1.610 -0.976 -12.106 1.00 98.19 182 LYS A O 1
ATOM 1327 N N . LYS A 1 183 ? -0.087 0.582 -12.652 1.00 98.38 183 LYS A N 1
ATOM 1328 C CA . LYS A 1 183 ? -0.716 1.700 -11.939 1.00 98.38 183 LYS A CA 1
ATOM 1329 C C . LYS A 1 183 ? -2.156 1.910 -12.379 1.00 98.38 183 LYS A C 1
ATOM 1331 O O . LYS A 1 183 ? -3.014 2.116 -11.534 1.00 98.38 183 LYS A O 1
ATOM 1336 N N . LYS A 1 184 ? -2.413 1.874 -13.688 1.00 98.50 184 LYS A N 1
ATOM 1337 C CA . LYS A 1 184 ? -3.749 2.117 -14.239 1.00 98.50 184 LYS A CA 1
ATOM 1338 C C . LYS A 1 184 ? -4.756 1.123 -13.659 1.00 98.50 184 LYS A C 1
ATOM 1340 O O . LYS A 1 184 ? -5.762 1.536 -13.099 1.00 98.50 184 LYS A O 1
ATOM 1345 N N . GLU A 1 185 ? -4.436 -0.161 -13.737 1.00 98.56 185 GLU A N 1
ATOM 1346 C CA . GLU A 1 185 ? -5.266 -1.256 -13.245 1.00 98.56 185 GLU A CA 1
ATOM 1347 C C . GLU A 1 185 ? -5.466 -1.175 -11.727 1.00 98.56 185 GLU A C 1
ATOM 1349 O O . GLU A 1 185 ? -6.574 -1.378 -11.236 1.00 98.56 185 GLU A O 1
ATOM 1354 N N . LEU A 1 186 ? -4.412 -0.825 -10.980 1.00 98.69 186 LEU A N 1
ATOM 1355 C CA . LEU A 1 186 ? -4.508 -0.634 -9.534 1.00 98.69 186 LEU A CA 1
ATOM 1356 C C . LEU A 1 186 ? -5.463 0.520 -9.197 1.00 98.69 186 LEU A C 1
ATOM 1358 O O . LEU A 1 186 ? -6.389 0.324 -8.413 1.00 98.69 186 LEU A O 1
ATOM 1362 N N . LEU A 1 187 ? -5.278 1.694 -9.811 1.00 98.75 187 LEU A N 1
ATOM 1363 C CA . LEU A 1 187 ? -6.118 2.875 -9.585 1.00 98.75 187 LEU A CA 1
ATOM 1364 C C . LEU A 1 187 ? -7.589 2.617 -9.939 1.00 98.75 187 LEU A C 1
ATOM 1366 O O . LEU A 1 187 ? -8.475 3.006 -9.182 1.00 98.75 187 LEU A O 1
ATOM 1370 N N . GLU A 1 188 ? -7.853 1.932 -11.054 1.00 98.69 188 GLU A N 1
ATOM 1371 C CA . GLU A 1 188 ? -9.209 1.549 -11.470 1.00 98.69 188 GLU A CA 1
ATOM 1372 C C . GLU A 1 188 ? -9.874 0.580 -10.472 1.00 98.69 188 GLU A C 1
ATOM 1374 O O . GLU A 1 188 ? -11.092 0.623 -10.287 1.00 98.69 188 GLU A O 1
ATOM 1379 N N . ALA A 1 189 ? -9.091 -0.258 -9.786 1.00 98.62 189 ALA A N 1
ATOM 1380 C CA . ALA A 1 189 ? -9.595 -1.207 -8.796 1.00 98.62 189 ALA A CA 1
ATOM 1381 C C . ALA A 1 189 ? -9.863 -0.586 -7.411 1.00 98.62 189 ALA A C 1
ATOM 1383 O O . ALA A 1 189 ? -10.704 -1.110 -6.675 1.00 98.62 189 ALA A O 1
ATOM 1384 N N . LEU A 1 190 ? -9.200 0.523 -7.046 1.00 98.75 190 LEU A N 1
ATOM 1385 C CA . LEU A 1 190 ? -9.284 1.102 -5.695 1.00 98.75 190 LEU A CA 1
ATOM 1386 C C . LEU A 1 190 ? -10.718 1.387 -5.210 1.00 98.75 190 LEU A C 1
ATOM 1388 O O . LEU A 1 190 ? -11.019 1.010 -4.077 1.00 98.75 190 LEU A O 1
ATOM 1392 N N . PRO A 1 191 ? -11.634 1.985 -6.005 1.00 98.69 191 PRO A N 1
ATOM 1393 C CA . PRO A 1 191 ? -12.997 2.233 -5.534 1.00 98.69 191 PRO A CA 1
ATOM 1394 C C . PRO A 1 191 ? -13.739 0.944 -5.166 1.00 98.69 191 PRO A C 1
ATOM 1396 O O . PRO A 1 191 ? -14.433 0.890 -4.153 1.00 98.69 191 PRO A O 1
ATOM 1399 N N . SER A 1 192 ? -13.565 -0.113 -5.965 1.00 98.56 192 SER A N 1
ATOM 1400 C CA . SER A 1 192 ? -14.185 -1.416 -5.698 1.00 98.56 192 SER A CA 1
ATOM 1401 C C . SER A 1 192 ? -13.581 -2.070 -4.457 1.00 98.56 192 SER A C 1
ATOM 1403 O O . SER A 1 192 ? -14.320 -2.590 -3.625 1.00 98.56 192 SER A O 1
ATOM 1405 N N . LEU A 1 193 ? -12.256 -1.985 -4.300 1.00 98.50 193 LEU A N 1
ATOM 1406 C CA . LEU A 1 193 ? -11.548 -2.509 -3.136 1.00 98.50 193 LEU A CA 1
ATOM 1407 C C . LEU A 1 193 ? -12.034 -1.850 -1.839 1.00 98.50 193 LEU A C 1
ATOM 1409 O O . LEU A 1 193 ? -12.417 -2.557 -0.910 1.00 98.50 193 LEU A O 1
ATOM 1413 N N . VAL A 1 194 ? -12.092 -0.514 -1.798 1.00 98.44 194 VAL A N 1
ATOM 1414 C CA . VAL A 1 194 ? -12.563 0.249 -0.627 1.00 98.44 194 VAL A CA 1
ATOM 1415 C C . VAL A 1 194 ? -14.009 -0.109 -0.275 1.00 98.44 194 VAL A C 1
ATOM 1417 O O . VAL A 1 194 ? -14.321 -0.315 0.895 1.00 98.44 194 VAL A O 1
ATOM 1420 N N . ASN A 1 195 ? -14.882 -0.259 -1.275 1.00 98.00 195 ASN A N 1
ATOM 1421 C CA . ASN A 1 195 ? -16.283 -0.636 -1.058 1.00 98.00 195 ASN A CA 1
ATOM 1422 C C . ASN A 1 195 ? -16.468 -2.091 -0.593 1.00 98.00 195 ASN A C 1
ATOM 1424 O O . ASN A 1 195 ? -17.529 -2.428 -0.074 1.00 98.00 195 ASN A O 1
ATOM 1428 N N . SER A 1 196 ? -15.464 -2.950 -0.782 1.00 97.12 196 SER A N 1
ATOM 1429 C CA . SER A 1 196 ? -15.498 -4.360 -0.370 1.00 97.12 196 SER A CA 1
ATOM 1430 C C . SER A 1 196 ? -14.924 -4.625 1.028 1.00 97.12 196 SER A C 1
ATOM 1432 O O . SER A 1 196 ? -14.896 -5.772 1.467 1.00 97.12 196 SER A O 1
ATOM 1434 N N . MET A 1 197 ? -14.463 -3.583 1.729 1.00 96.44 197 MET A N 1
ATOM 1435 C CA . MET A 1 197 ? -13.872 -3.692 3.065 1.00 96.44 197 MET A CA 1
ATOM 1436 C C . MET A 1 197 ? -14.884 -4.205 4.089 1.00 96.44 197 MET A C 1
ATOM 1438 O O . MET A 1 197 ? -15.969 -3.644 4.239 1.00 96.44 197 MET A O 1
ATOM 1442 N N . SER A 1 198 ? -14.493 -5.233 4.838 1.00 95.19 198 SER A N 1
ATOM 1443 C CA . SER A 1 198 ? -15.318 -5.841 5.879 1.00 95.19 198 SER A CA 1
ATOM 1444 C C . SER A 1 198 ? -14.507 -6.089 7.150 1.00 95.19 198 SER A C 1
ATOM 1446 O O . SER A 1 198 ? -13.296 -6.299 7.095 1.00 95.19 198 SER A O 1
ATOM 1448 N N . ASP A 1 199 ? -15.176 -6.050 8.299 1.00 91.88 199 ASP A N 1
ATOM 1449 C CA . ASP A 1 199 ? -14.664 -6.466 9.612 1.00 91.88 199 ASP A CA 1
ATOM 1450 C C . ASP A 1 199 ? -15.003 -7.937 9.928 1.00 91.88 199 ASP A C 1
ATOM 1452 O O . ASP A 1 199 ? -14.720 -8.432 11.019 1.00 91.88 199 ASP A O 1
ATOM 1456 N N . SER A 1 200 ? -15.608 -8.652 8.974 1.00 82.44 200 SER A N 1
ATOM 1457 C CA . SER A 1 200 ? -16.024 -10.043 9.147 1.00 82.44 200 SER A CA 1
ATOM 1458 C C . SER A 1 200 ? -14.832 -10.996 9.294 1.00 82.44 200 SER A C 1
ATOM 1460 O O . SER A 1 200 ? -13.730 -10.760 8.799 1.00 82.44 200 SER A O 1
ATOM 1462 N N . VAL A 1 201 ? -15.081 -12.103 9.993 1.00 66.56 201 VAL A N 1
ATOM 1463 C CA . VAL A 1 201 ? -14.096 -13.142 10.353 1.00 66.56 201 VAL A CA 1
ATOM 1464 C C . VAL A 1 201 ? -13.918 -14.192 9.238 1.00 66.56 201 VAL A C 1
ATOM 1466 O O . VAL A 1 201 ? -13.057 -15.067 9.338 1.00 66.56 201 VAL A O 1
ATOM 1469 N N . GLU A 1 202 ? -14.714 -14.113 8.172 1.00 54.16 202 GLU A N 1
ATOM 1470 C CA . GLU A 1 202 ? -14.824 -15.130 7.121 1.00 54.16 202 GLU A CA 1
ATOM 1471 C C . GLU A 1 202 ? -13.905 -14.811 5.927 1.00 54.16 202 GLU A C 1
ATOM 1473 O O . GLU A 1 202 ? -13.943 -13.708 5.381 1.00 54.16 202 GLU A O 1
ATOM 1478 N N . GLN A 1 203 ? -13.050 -15.782 5.577 1.00 45.53 203 GLN A N 1
ATOM 1479 C CA . GLN A 1 203 ? -12.059 -15.738 4.490 1.00 45.53 203 GLN A CA 1
ATOM 1480 C C . GLN A 1 203 ? -12.595 -16.345 3.195 1.00 45.53 203 GLN A C 1
ATOM 1482 O O . GLN A 1 203 ? -13.274 -17.394 3.284 1.00 45.53 203 GLN A O 1
#

Radius of gyration: 24.77 Å; Cα contacts (8 Å, |Δi|>4): 282; chains: 1; bounding box: 68×66×53 Å

Sequence (203 aa):
MMNSCYHTHFSSLKLPHFFTPKSFVASPRRELRVLAMATTTDEASGNISAAPISLPEGSWKQVAGGVTAAKGFKAAGMYAGLRASGKKPDLALVTCDVDAVAAGVFTMNVVAAAPVVYCKKVLETSNTARAVLINAGQANAATGDAGYQDMLDCVGSLATLLKVNPEEVLIESTGVIGHRIKKKELLEALPSLVNSMSDSVEQ

Secondary structure (DSSP, 8-state):
-------------------PPS-----------PPP---------S--PPPP--PPSSS----SSGGGGSTTEEEEEE--S-SSSS-S--EEEEEEEEEEE--------SS--HHHHHHHHHHHH-SEEEEEEEEEEE---S-HHHHHHHHHHHHHHHHHHHTS-GGGEEEEEEEETTPPP-HHHHHHHHHHHHHT-B--S--